Protein AF-0000000070843205 (afdb_homodimer)

Foldseek 3Di:
DPPLDFDEAEDEEQEDADPDAADEAAQELRADWACDDPLNPVAAQFQSAQPDGQPDPDRHNDPPPWDTWGAFGEYEYHYEAEAHHQYEYARETEAIAAEWHHFEYYHYHYNPPPPDPVRHDDYDDHYYARATYHYVRTHHGHYD/DPPLDFDEAEDEEQEDADPDAADEAAQELRADWACDDPLNPPAACFQSAQPDRQPDPDSHNDPPPWDTWGAFGEYEYHYEAEAHHQYEYARETEATAAEWHHFEYYHYHYNPPPPDPVRHDDYDDHYYARATYDYVRTHHGHYD

Organism: Reticulomyxa filosa (NCBI:txid46433)

Secondary structure (DSSP, 8-state):
-------EEEEEEEEEEE-STT-EEE-TT-SPBTT-STT--SSTT----SSS-----SS------S--PBPP-EEEEEEEEEEEE-SEEE-PPPP-SSBPPPP-EEEEEE---S--GGG-PPPB--EEE-PPPPSSBPPPP-B-/-------EEEEEEEEEEE-STT-EEE-TT-SPBTT-STT--SSTT----SSS----SSS------S--PBPP-EEEEEEEEEEEE-SEEE-PPPP-SSBPPPP-EEEEEE---S--GGG-PPPB--EEE-PPPPSSBPPPP-B-

Solvent-accessible surface area (backbone atoms only — not comparable to full-atom values): 13265 Å² total; per-residue (Å²): 126,77,78,76,70,59,19,37,37,40,39,40,23,45,41,42,37,31,67,16,61,78,28,33,46,38,24,48,46,24,23,40,40,65,62,42,51,95,34,28,33,84,52,42,54,32,21,27,8,59,52,40,77,29,83,57,79,77,66,62,19,51,83,62,90,62,82,76,16,20,8,10,9,36,38,39,39,39,30,40,57,34,40,38,30,49,16,38,41,36,14,24,17,23,61,29,74,57,43,4,7,5,3,11,37,42,47,79,43,74,49,63,54,88,51,49,86,85,61,63,60,76,70,38,71,60,48,70,47,29,44,31,6,55,34,76,40,48,14,8,39,26,40,114,126,77,78,77,72,58,18,36,38,40,38,39,24,45,38,40,38,31,67,15,62,77,28,34,45,38,26,48,44,24,23,39,40,63,53,42,49,96,33,27,35,83,50,39,46,34,22,25,8,59,53,37,78,29,84,58,79,76,65,62,13,50,82,61,90,61,81,77,16,21,8,10,8,36,38,38,39,40,29,41,59,34,41,38,30,49,17,36,41,35,16,23,16,22,62,29,74,57,41,3,6,4,3,10,37,43,46,79,44,74,50,61,52,90,51,50,87,87,62,62,61,76,71,37,73,58,48,70,46,28,44,30,6,55,33,77,41,47,14,8,38,27,41,116

Structure (mmCIF, N/CA/C/O backbone):
data_AF-0000000070843205-model_v1
#
loop_
_entity.id
_entity.type
_entity.pdbx_description
1 polymer 'Uncharacterized protein'
#
loop_
_atom_site.group_PDB
_atom_site.id
_atom_site.type_symbol
_atom_site.label_atom_id
_atom_site.label_alt_id
_atom_site.label_comp_id
_atom_site.label_asym_id
_atom_site.label_entity_id
_atom_site.label_seq_id
_atom_site.pdbx_PDB_ins_code
_atom_site.Cartn_x
_atom_site.Cartn_y
_atom_site.Cartn_z
_atom_site.occupancy
_atom_site.B_iso_or_equiv
_atom_site.auth_seq_id
_atom_site.auth_comp_id
_atom_site.auth_asym_id
_atom_site.auth_atom_id
_atom_site.pdbx_PDB_model_num
ATOM 1 N N . TYR A 1 1 ? -3.098 18.578 -22.656 1 24.28 1 TYR A N 1
ATOM 2 C CA . TYR A 1 1 ? -4.012 17.844 -21.781 1 24.28 1 TYR A CA 1
ATOM 3 C C . TYR A 1 1 ? -3.322 16.656 -21.141 1 24.28 1 TYR A C 1
ATOM 5 O O . TYR A 1 1 ? -2.838 15.758 -21.844 1 24.28 1 TYR A O 1
ATOM 13 N N . LYS A 1 2 ? -2.523 16.734 -20.266 1 31.75 2 LYS A N 1
ATOM 14 C CA . LYS A 1 2 ? -1.787 15.617 -19.688 1 31.75 2 LYS A CA 1
ATOM 15 C C . LYS A 1 2 ? -2.715 14.445 -19.391 1 31.75 2 LYS A C 1
ATOM 17 O O . LYS A 1 2 ? -3.789 14.617 -18.812 1 31.75 2 LYS A O 1
ATOM 22 N N . GLU A 1 3 ? -3.148 13.57 -20.219 1 37.28 3 GLU A N 1
ATOM 23 C CA . GLU A 1 3 ? -3.947 12.352 -20.062 1 37.28 3 GLU A CA 1
ATOM 24 C C . GLU A 1 3 ? -3.898 11.836 -18.641 1 37.28 3 GLU A C 1
ATOM 26 O O . GLU A 1 3 ? -2.834 11.453 -18.141 1 37.28 3 GLU A O 1
ATOM 31 N N . GLU A 1 4 ? -4.543 12.523 -17.672 1 48.09 4 GLU A N 1
ATOM 32 C CA . GLU A 1 4 ? -4.578 12.359 -16.219 1 48.09 4 GLU A CA 1
ATOM 33 C C . GLU A 1 4 ? -4.73 10.891 -15.836 1 48.09 4 GLU A C 1
ATOM 35 O O . GLU A 1 4 ? -5.723 10.25 -16.188 1 48.09 4 GLU A O 1
ATOM 40 N N . GLU A 1 5 ? -3.742 10.102 -15.883 1 61.94 5 GLU A N 1
ATOM 41 C CA . GLU A 1 5 ? -3.688 8.656 -15.727 1 61.94 5 GLU A CA 1
ATOM 42 C C . GLU A 1 5 ? -4.305 8.219 -14.398 1 61.94 5 GLU A C 1
ATOM 44 O O . GLU A 1 5 ? -4.059 8.836 -13.359 1 61.94 5 GLU A O 1
ATOM 49 N N . LEU A 1 6 ? -5.512 7.703 -14.453 1 74.62 6 LEU A N 1
ATOM 50 C CA . LEU A 1 6 ? -6.238 7.051 -13.367 1 74.62 6 LEU A CA 1
ATOM 51 C C . LEU A 1 6 ? -5.309 6.152 -12.555 1 74.62 6 LEU A C 1
ATOM 53 O O . LEU A 1 6 ? -4.582 5.332 -13.117 1 74.62 6 LEU A O 1
ATOM 57 N N . GLY A 1 7 ? -5.207 6.57 -11.289 1 82.75 7 GLY A N 1
ATOM 58 C CA . GLY A 1 7 ? -4.402 5.719 -10.43 1 82.75 7 GLY A CA 1
ATOM 59 C C . GLY A 1 7 ? -4.91 4.293 -10.359 1 82.75 7 GLY A C 1
ATOM 60 O O . GLY A 1 7 ? -6.078 4.055 -10.047 1 82.75 7 GLY A O 1
ATOM 61 N N . HIS A 1 8 ? -4.02 3.338 -10.805 1 89.19 8 HIS A N 1
ATOM 62 C CA . HIS A 1 8 ? -4.398 1.93 -10.852 1 89.19 8 HIS A CA 1
ATOM 63 C C . HIS A 1 8 ? -3.318 1.046 -10.242 1 89.19 8 HIS A C 1
ATOM 65 O O . HIS A 1 8 ? -2.166 1.075 -10.672 1 89.19 8 HIS A O 1
ATOM 71 N N . LEU A 1 9 ? -3.68 0.304 -9.172 1 92.62 9 LEU A N 1
ATOM 72 C CA . LEU A 1 9 ? -2.826 -0.702 -8.547 1 92.62 9 LEU A CA 1
ATOM 73 C C . LEU A 1 9 ? -3.385 -2.104 -8.773 1 92.62 9 LEU A C 1
ATOM 75 O O . LEU A 1 9 ? -4.516 -2.396 -8.375 1 92.62 9 LEU A O 1
ATOM 79 N N . LYS A 1 10 ? -2.613 -2.902 -9.438 1 93.19 10 LYS A N 1
ATOM 80 C CA . LYS A 1 10 ? -3.021 -4.285 -9.664 1 93.19 10 LYS A CA 1
ATOM 81 C C . LYS A 1 10 ? -2.043 -5.262 -9.008 1 93.19 10 LYS A C 1
ATOM 83 O O . LYS A 1 10 ? -0.832 -5.164 -9.219 1 93.19 10 LYS A O 1
ATOM 88 N N . ILE A 1 11 ? -2.602 -6.211 -8.219 1 93.38 11 ILE A N 1
ATOM 89 C CA . ILE A 1 11 ? -1.812 -7.25 -7.574 1 93.38 11 ILE A CA 1
ATOM 90 C C . ILE A 1 11 ? -2.404 -8.625 -7.891 1 93.38 11 ILE A C 1
ATOM 92 O O . ILE A 1 11 ? -3.584 -8.875 -7.629 1 93.38 11 ILE A O 1
ATOM 96 N N . LYS A 1 12 ? -1.798 -9.352 -8.539 1 92.38 12 LYS A N 1
ATOM 97 C CA . LYS A 1 12 ? -2.15 -10.758 -8.688 1 92.38 12 LYS A CA 1
ATOM 98 C C . LYS A 1 12 ? -1.187 -11.648 -7.91 1 92.38 12 LYS A C 1
ATOM 100 O O . LYS A 1 12 ? -0.005 -11.734 -8.25 1 92.38 12 LYS A O 1
ATOM 105 N N . THR A 1 13 ? -1.792 -12.438 -6.859 1 90.69 13 THR A N 1
ATOM 106 C CA . THR A 1 13 ? -0.876 -13.125 -5.957 1 90.69 13 THR A CA 1
ATOM 107 C C . THR A 1 13 ? -1.53 -14.375 -5.367 1 90.69 13 THR A C 1
ATOM 109 O O . THR A 1 13 ? -2.758 -14.484 -5.348 1 90.69 13 THR A O 1
ATOM 112 N N . SER A 1 14 ? -0.577 -15.258 -4.98 1 87.56 14 SER A N 1
ATOM 113 C CA . SER A 1 14 ? -1.081 -16.391 -4.219 1 87.56 14 SER A CA 1
ATOM 114 C C . SER A 1 14 ? -1.453 -15.992 -2.797 1 87.56 14 SER A C 1
ATOM 116 O O . SER A 1 14 ? -2.539 -16.312 -2.314 1 87.56 14 SER A O 1
ATOM 118 N N . HIS A 1 15 ? -0.482 -15.242 -2.127 1 90.38 15 HIS A N 1
ATOM 119 C CA . HIS A 1 15 ? -0.701 -14.805 -0.75 1 90.38 15 HIS A CA 1
ATOM 120 C C . HIS A 1 15 ? -0.527 -13.297 -0.611 1 90.38 15 HIS A C 1
ATOM 122 O O . HIS A 1 15 ? 0.428 -12.727 -1.141 1 90.38 15 HIS A O 1
ATOM 128 N N . LEU A 1 16 ? -1.482 -12.633 0.097 1 93.56 16 LEU A N 1
ATOM 129 C CA . LEU A 1 16 ? -1.384 -11.234 0.51 1 93.56 16 LEU A CA 1
ATOM 130 C C . LEU A 1 16 ? -1.608 -11.094 2.012 1 93.56 16 LEU A C 1
ATOM 132 O O . LEU A 1 16 ? -2.725 -11.297 2.498 1 93.56 16 LEU A O 1
ATOM 136 N N . TRP A 1 17 ? -0.458 -10.836 2.73 1 94.75 17 TRP A N 1
ATOM 137 C CA . TRP A 1 17 ? -0.522 -10.68 4.18 1 94.75 17 TRP A CA 1
ATOM 138 C C . TRP A 1 17 ? -0.17 -9.258 4.59 1 94.75 17 TRP A C 1
ATOM 140 O O . TRP A 1 17 ? 0.985 -8.836 4.477 1 94.75 17 TRP A O 1
ATOM 150 N N . ILE A 1 18 ? -1.125 -8.57 5.098 1 94.25 18 ILE A N 1
ATOM 151 C CA . ILE A 1 18 ? -0.934 -7.289 5.773 1 94.25 18 ILE A CA 1
ATOM 152 C C . ILE A 1 18 ? -1.054 -7.484 7.285 1 94.25 18 ILE A C 1
ATOM 154 O O . ILE A 1 18 ? -2.162 -7.535 7.824 1 94.25 18 ILE A O 1
ATOM 158 N N . LYS A 1 19 ? 0.011 -7.488 7.91 1 89.5 19 LYS A N 1
ATOM 159 C CA . LYS A 1 19 ? 0.031 -8.07 9.25 1 89.5 19 LYS A CA 1
ATOM 160 C C . LYS A 1 19 ? -0.144 -6.992 10.312 1 89.5 19 LYS A C 1
ATOM 162 O O . LYS A 1 19 ? -0.424 -7.297 11.477 1 89.5 19 LYS A O 1
ATOM 167 N N . HIS A 1 20 ? -0.018 -5.715 9.945 1 87.94 20 HIS A N 1
ATOM 168 C CA . HIS A 1 20 ? -0.112 -4.648 10.938 1 87.94 20 HIS A CA 1
ATOM 169 C C . HIS A 1 20 ? -1.248 -3.688 10.609 1 87.94 20 HIS A C 1
ATOM 171 O O . HIS A 1 20 ? -1.469 -3.355 9.445 1 87.94 20 HIS A O 1
ATOM 177 N N . SER A 1 21 ? -1.729 -3.057 11.664 1 88.12 21 SER A N 1
ATOM 178 C CA . SER A 1 21 ? -2.912 -2.215 11.508 1 88.12 21 SER A CA 1
ATOM 179 C C . SER A 1 21 ? -2.562 -0.888 10.844 1 88.12 21 SER A C 1
ATOM 181 O O . SER A 1 21 ? -3.432 -0.224 10.273 1 88.12 21 SER A O 1
ATOM 183 N N . SER A 1 22 ? -1.334 -0.462 10.891 1 86.44 22 SER A N 1
ATOM 184 C CA . SER A 1 22 ? -0.965 0.833 10.328 1 86.44 22 SER A CA 1
ATOM 185 C C . SER A 1 22 ? -0.437 0.688 8.906 1 86.44 22 SER A C 1
ATOM 187 O O . SER A 1 22 ? -0.187 1.686 8.227 1 86.44 22 SER A O 1
ATOM 189 N N . SER A 1 23 ? -0.126 -0.593 8.414 1 89.88 23 SER A N 1
ATOM 190 C CA . SER A 1 23 ? 0.246 -0.808 7.023 1 89.88 23 SER A CA 1
ATOM 191 C C . SER A 1 23 ? -0.93 -0.539 6.09 1 89.88 23 SER A C 1
ATOM 193 O O . SER A 1 23 ? -2.088 -0.726 6.473 1 89.88 23 SER A O 1
ATOM 195 N N . LYS A 1 24 ? -0.552 0.07 4.875 1 93.38 24 LYS A N 1
ATOM 196 C CA . LYS A 1 24 ? -1.687 0.402 4.016 1 93.38 24 LYS A CA 1
ATOM 197 C C . LYS A 1 24 ? -1.362 0.146 2.549 1 93.38 24 LYS A C 1
ATOM 199 O O . LYS A 1 24 ? -0.208 0.268 2.133 1 93.38 24 LYS A O 1
ATOM 204 N N . ILE A 1 25 ? -2.322 -0.314 1.812 1 95.44 25 ILE A N 1
ATOM 205 C CA . ILE A 1 25 ? -2.445 -0.177 0.365 1 95.44 25 ILE A CA 1
ATOM 206 C C . ILE A 1 25 ? -3.352 1.007 0.035 1 95.44 25 ILE A C 1
ATOM 208 O O . ILE A 1 25 ? -4.516 1.038 0.44 1 95.44 25 ILE A O 1
ATOM 212 N N . ASP A 1 26 ? -2.764 2.1 -0.605 1 94.81 26 ASP A N 1
ATOM 213 C CA . ASP A 1 26 ? -3.475 3.371 -0.716 1 94.81 26 ASP A CA 1
ATOM 214 C C . ASP A 1 26 ? -3.475 3.877 -2.156 1 94.81 26 ASP A C 1
ATOM 216 O O . ASP A 1 26 ? -2.418 4.184 -2.713 1 94.81 26 ASP A O 1
ATOM 220 N N . CYS A 1 27 ? -4.676 3.988 -2.799 1 93.19 27 CYS A N 1
ATOM 221 C CA . CYS A 1 27 ? -4.883 4.672 -4.07 1 93.19 27 CYS A CA 1
ATOM 222 C C . CYS A 1 27 ? -5.859 5.832 -3.912 1 93.19 27 CYS A C 1
ATOM 224 O O . CYS A 1 27 ? -6.609 6.148 -4.84 1 93.19 27 CYS A O 1
ATOM 226 N N . SER A 1 28 ? -5.949 6.488 -2.701 1 91.44 28 SER A N 1
ATOM 227 C CA . SER A 1 28 ? -6.859 7.609 -2.482 1 91.44 28 SER A CA 1
ATOM 228 C C . SER A 1 28 ? -6.469 8.812 -3.33 1 91.44 28 SER A C 1
ATOM 230 O O . SER A 1 28 ? -5.281 9.078 -3.525 1 91.44 28 SER A O 1
ATOM 232 N N . GLN A 1 29 ? -7.59 9.5 -3.859 1 86.62 29 GLN A N 1
ATOM 233 C CA . GLN A 1 29 ? -7.453 10.75 -4.594 1 86.62 29 GLN A CA 1
ATOM 234 C C . GLN A 1 29 ? -6.637 10.555 -5.867 1 86.62 29 GLN A C 1
ATOM 236 O O . GLN A 1 29 ? -5.883 11.445 -6.273 1 86.62 29 GLN A O 1
ATOM 241 N N . LEU A 1 30 ? -6.746 9.336 -6.441 1 83 30 LEU A N 1
ATOM 242 C CA . LEU A 1 30 ? -6.016 9.047 -7.668 1 83 30 LEU A CA 1
ATOM 243 C C . LEU A 1 30 ? -6.977 8.758 -8.82 1 83 30 LEU A C 1
ATOM 245 O O . LEU A 1 30 ? -6.594 8.125 -9.805 1 83 30 LEU A O 1
ATOM 249 N N . GLY A 1 31 ? -8.188 9.07 -8.453 1 80.19 31 GLY A N 1
ATOM 250 C CA . GLY A 1 31 ? -9.188 8.93 -9.5 1 80.19 31 GLY A CA 1
ATOM 251 C C . GLY A 1 31 ? -9.367 10.195 -10.32 1 80.19 31 GLY A C 1
ATOM 252 O O . GLY A 1 31 ? -8.438 11 -10.445 1 80.19 31 GLY A O 1
ATOM 253 N N . TYR A 1 32 ? -10.398 10.227 -11.039 1 71.56 32 TYR A N 1
ATOM 254 C CA . TYR A 1 32 ? -10.68 11.352 -11.922 1 71.56 32 TYR A CA 1
ATOM 255 C C . TYR A 1 32 ? -11.008 12.602 -11.117 1 71.56 32 TYR A C 1
ATOM 257 O O . TYR A 1 32 ? -11.633 12.523 -10.062 1 71.56 32 TYR A O 1
ATOM 265 N N . PRO A 1 33 ? -10.414 13.766 -11.656 1 59.53 33 PRO A N 1
ATOM 266 C CA . PRO A 1 33 ? -10.859 15.016 -11.039 1 59.53 33 PRO A CA 1
ATOM 267 C C . PRO A 1 33 ? -12.359 15.234 -11.164 1 59.53 33 PRO A C 1
ATOM 269 O O . PRO A 1 33 ? -13.023 14.555 -11.945 1 59.53 33 PRO A O 1
ATOM 272 N N . ALA A 1 34 ? -12.734 16.203 -10.375 1 55.75 34 ALA A N 1
ATOM 273 C CA . ALA A 1 34 ? -14.133 16.625 -10.438 1 55.75 34 ALA A CA 1
ATOM 274 C C . ALA A 1 34 ? -14.578 16.828 -11.883 1 55.75 34 ALA A C 1
ATOM 276 O O . ALA A 1 34 ? -13.828 17.359 -12.703 1 55.75 34 ALA A O 1
ATOM 277 N N . ASN A 1 35 ? -15.711 16.281 -12.18 1 49.72 35 ASN A N 1
ATOM 278 C CA . ASN A 1 35 ? -16.422 16.422 -13.445 1 49.72 35 ASN A CA 1
ATOM 279 C C . ASN A 1 35 ? -15.789 15.562 -14.539 1 49.72 35 ASN A C 1
ATOM 281 O O . ASN A 1 35 ? -16.016 15.805 -15.727 1 49.72 35 ASN A O 1
ATOM 285 N N . ARG A 1 36 ? -14.672 14.828 -14.117 1 48.91 36 ARG A N 1
ATOM 286 C CA . ARG A 1 36 ? -14.07 13.914 -15.086 1 48.91 36 ARG A CA 1
ATOM 287 C C . ARG A 1 36 ? -14.062 12.484 -14.555 1 48.91 36 ARG A C 1
ATOM 289 O O . ARG A 1 36 ? -14.219 12.266 -13.352 1 48.91 36 ARG A O 1
ATOM 296 N N . GLY A 1 37 ? -14.328 11.367 -15.367 1 42.78 37 GLY A N 1
ATOM 297 C CA . GLY A 1 37 ? -14.422 9.953 -15.055 1 42.78 37 GLY A CA 1
ATOM 298 C C . GLY A 1 37 ? -15.758 9.344 -15.453 1 42.78 37 GLY A C 1
ATOM 299 O O . GLY A 1 37 ? -16.688 10.055 -15.836 1 42.78 37 GLY A O 1
ATOM 300 N N . PRO A 1 38 ? -15.648 8.023 -15.516 1 37.78 38 PRO A N 1
ATOM 301 C CA . PRO A 1 38 ? -16.875 7.445 -16.062 1 37.78 38 PRO A CA 1
ATOM 302 C C . PRO A 1 38 ? -18.141 7.949 -15.352 1 37.78 38 PRO A C 1
ATOM 304 O O . PRO A 1 38 ? -19.25 7.824 -15.891 1 37.78 38 PRO A O 1
ATOM 307 N N . GLY A 1 39 ? -17.844 8.148 -14.125 1 35 39 GLY A N 1
ATOM 308 C CA . GLY A 1 39 ? -19.031 8.672 -13.469 1 35 39 GLY A CA 1
ATOM 309 C C . GLY A 1 39 ? -19.203 10.172 -13.648 1 35 39 GLY A C 1
ATOM 310 O O . GLY A 1 39 ? -19.844 10.836 -12.828 1 35 39 GLY A O 1
ATOM 311 N N . LYS A 1 40 ? -18.359 10.562 -14.578 1 36.22 40 LYS A N 1
ATOM 312 C CA . LYS A 1 40 ? -18.531 12 -14.766 1 36.22 40 LYS A CA 1
ATOM 313 C C . LYS A 1 40 ? -20 12.344 -14.984 1 36.22 40 LYS A C 1
ATOM 315 O O . LYS A 1 40 ? -20.656 11.781 -15.867 1 36.22 40 LYS A O 1
ATOM 320 N N . GLY A 1 41 ? -20.469 12.797 -13.828 1 31.09 41 GLY A N 1
ATOM 321 C CA . GLY A 1 41 ? -21.766 13.375 -14.141 1 31.09 41 GLY A CA 1
ATOM 322 C C . GLY A 1 41 ? -21.719 14.375 -15.281 1 31.09 41 GLY A C 1
ATOM 323 O O . GLY A 1 41 ? -20.672 14.984 -15.539 1 31.09 41 GLY A O 1
ATOM 324 N N . ASN A 1 42 ? -22.156 14.031 -16.406 1 30.73 42 ASN A N 1
ATOM 325 C CA . ASN A 1 42 ? -22.375 15.125 -17.359 1 30.73 42 ASN A CA 1
ATOM 326 C C . ASN A 1 42 ? -22.469 16.469 -16.641 1 30.73 42 ASN A C 1
ATOM 328 O O . ASN A 1 42 ? -21.891 17.453 -17.109 1 30.73 42 ASN A O 1
ATOM 332 N N . TRP A 1 43 ? -23.516 16.875 -16.062 1 28.73 43 TRP A N 1
ATOM 333 C CA . TRP A 1 43 ? -23.812 18.219 -15.57 1 28.73 43 TRP A CA 1
ATOM 334 C C . TRP A 1 43 ? -22.938 18.562 -14.367 1 28.73 43 TRP A C 1
ATOM 336 O O . TRP A 1 43 ? -22.438 17.672 -13.672 1 28.73 43 TRP A O 1
ATOM 346 N N . SER A 1 44 ? -22.641 19.844 -13.898 1 31.23 44 SER A N 1
ATOM 347 C CA . SER A 1 44 ? -21.719 20.578 -13.023 1 31.23 44 SER A CA 1
ATOM 348 C C . SER A 1 44 ? -21.438 19.797 -11.75 1 31.23 44 SER A C 1
ATOM 350 O O . SER A 1 44 ? -20.297 19.766 -11.281 1 31.23 44 SER A O 1
ATOM 352 N N . GLY A 1 45 ? -22.266 19.891 -10.695 1 28.98 45 GLY A N 1
ATOM 353 C CA . GLY A 1 45 ? -22.141 19.719 -9.258 1 28.98 45 GLY A CA 1
ATOM 354 C C . GLY A 1 45 ? -21.875 18.281 -8.844 1 28.98 45 GLY A C 1
ATOM 355 O O . GLY A 1 45 ? -21.859 17.969 -7.652 1 28.98 45 GLY A O 1
ATOM 356 N N . ILE A 1 46 ? -22.391 17.391 -9.602 1 30.92 46 ILE A N 1
ATOM 357 C CA . ILE A 1 46 ? -22.641 16.109 -8.969 1 30.92 46 ILE A CA 1
ATOM 358 C C . ILE A 1 46 ? -21.328 15.344 -8.805 1 30.92 46 ILE A C 1
ATOM 360 O O . ILE A 1 46 ? -20.562 15.211 -9.758 1 30.92 46 ILE A O 1
ATOM 364 N N . GLY A 1 47 ? -20.859 15.555 -7.633 1 29.3 47 GLY A N 1
ATOM 365 C CA . GLY A 1 47 ? -19.734 14.734 -7.211 1 29.3 47 GLY A CA 1
ATOM 366 C C . GLY A 1 47 ? -19.781 13.328 -7.781 1 29.3 47 GLY A C 1
ATOM 367 O O . GLY A 1 47 ? -20.797 12.641 -7.68 1 29.3 47 GLY A O 1
ATOM 368 N N . SER A 1 48 ? -19.359 13.203 -9.023 1 31.41 48 SER A N 1
ATOM 369 C CA . SER A 1 48 ? -19.281 11.953 -9.773 1 31.41 48 SER A CA 1
ATOM 370 C C . SER A 1 48 ? -18.844 10.797 -8.883 1 31.41 48 SER A C 1
ATOM 372 O O . SER A 1 48 ? -17.766 10.828 -8.297 1 31.41 48 SER A O 1
ATOM 374 N N . GLY A 1 49 ? -19.859 10.359 -8.062 1 29.88 49 GLY A N 1
ATOM 375 C CA . GLY A 1 49 ? -19.625 9.117 -7.355 1 29.88 49 GLY A CA 1
ATOM 376 C C . GLY A 1 49 ? -19.156 7.992 -8.258 1 29.88 49 GLY A C 1
ATOM 377 O O . GLY A 1 49 ? -19.641 7.84 -9.375 1 29.88 49 GLY A O 1
ATOM 378 N N . TYR A 1 50 ? -18.016 7.648 -8.383 1 34.31 50 TYR A N 1
ATOM 379 C CA . TYR A 1 50 ? -17.938 6.352 -9.039 1 34.31 50 TYR A CA 1
ATOM 380 C C . TYR A 1 50 ? -19.172 5.516 -8.758 1 34.31 50 TYR A C 1
ATOM 382 O O . TYR A 1 50 ? -19.812 5 -9.688 1 34.31 50 TYR A O 1
ATOM 390 N N . GLY A 1 51 ? -19.484 4.953 -7.539 1 29.44 51 GLY A N 1
ATOM 391 C CA . GLY A 1 51 ? -20.656 4.125 -7.336 1 29.44 51 GLY A CA 1
ATOM 392 C C . GLY A 1 51 ? -21.953 4.914 -7.348 1 29.44 51 GLY A C 1
ATOM 393 O O . GLY A 1 51 ? -22.953 4.473 -7.918 1 29.44 51 GLY A O 1
ATOM 394 N N . THR A 1 52 ? -22.438 5.52 -6.312 1 28.08 52 THR A N 1
ATOM 395 C CA . THR A 1 52 ? -23.781 6.098 -6.195 1 28.08 52 THR A CA 1
ATOM 396 C C . THR A 1 52 ? -23.766 7.574 -6.574 1 28.08 52 THR A C 1
ATOM 398 O O . THR A 1 52 ? -22.719 8.227 -6.512 1 28.08 52 THR A O 1
ATOM 401 N N . LYS A 1 53 ? -24.703 7.824 -7.508 1 30.2 53 LYS A N 1
ATOM 402 C CA . LYS A 1 53 ? -25.109 9.203 -7.777 1 30.2 53 LYS A CA 1
ATOM 403 C C . LYS A 1 53 ? -25.234 10 -6.484 1 30.2 53 LYS A C 1
ATOM 405 O O . LYS A 1 53 ? -25.922 9.578 -5.551 1 30.2 53 LYS A O 1
ATOM 410 N N . GLY A 1 54 ? -24.125 10.688 -6.156 1 28.88 54 GLY A N 1
ATOM 411 C CA . GLY A 1 54 ? -24.453 11.578 -5.055 1 28.88 54 GLY A CA 1
ATOM 412 C C . GLY A 1 54 ? -25.703 12.398 -5.297 1 28.88 54 GLY A C 1
ATOM 413 O O . GLY A 1 54 ? -26.109 12.602 -6.445 1 28.88 54 GLY A O 1
ATOM 414 N N . GLU A 1 55 ? -26.594 12.461 -4.398 1 28.61 55 GLU A N 1
ATOM 415 C CA . GLU A 1 55 ? -27.875 13.148 -4.391 1 28.61 55 GLU A CA 1
ATOM 416 C C . GLU A 1 55 ? -27.719 14.625 -4.723 1 28.61 55 GLU A C 1
ATOM 418 O O . GLU A 1 55 ? -27.688 15.469 -3.826 1 28.61 55 GLU A O 1
ATOM 423 N N . GLY A 1 56 ? -26.75 15.156 -5.484 1 29.38 56 GLY A N 1
ATOM 424 C CA . GLY A 1 56 ? -26.969 16.594 -5.492 1 29.38 56 GLY A CA 1
ATOM 425 C C . GLY A 1 56 ? -28.188 17.016 -6.293 1 29.38 56 GLY A C 1
ATOM 426 O O . GLY A 1 56 ? -28.672 16.25 -7.133 1 29.38 56 GLY A O 1
ATOM 427 N N . ASN A 1 57 ? -29.031 18.156 -5.812 1 26.8 57 ASN A N 1
ATOM 428 C CA . ASN A 1 57 ? -30.125 18.828 -6.488 1 26.8 57 ASN A CA 1
ATOM 429 C C . ASN A 1 57 ? -29.812 19.078 -7.965 1 26.8 57 ASN A C 1
ATOM 431 O O . ASN A 1 57 ? -28.719 18.75 -8.43 1 26.8 57 ASN A O 1
ATOM 435 N N . ASP A 1 58 ? -30.297 20.422 -8.477 1 25.8 58 ASP A N 1
ATOM 436 C CA . ASP A 1 58 ? -30.359 20.984 -9.82 1 25.8 58 ASP A CA 1
ATOM 437 C C . ASP A 1 58 ? -29 20.859 -10.523 1 25.8 58 ASP A C 1
ATOM 439 O O . ASP A 1 58 ? -27.969 20.766 -9.875 1 25.8 58 ASP A O 1
ATOM 443 N N . GLY A 1 59 ? -28.969 20.547 -11.805 1 28.56 59 GLY A N 1
ATOM 444 C CA . GLY A 1 59 ? -27.969 20.156 -12.781 1 28.56 59 GLY A CA 1
ATOM 445 C C . GLY A 1 59 ? -26.734 21.031 -12.734 1 28.56 59 GLY A C 1
ATOM 446 O O . GLY A 1 59 ? -25.938 21.047 -13.68 1 28.56 59 GLY A O 1
ATOM 447 N N . LYS A 1 60 ? -26.938 22.266 -12.219 1 26.38 60 LYS A N 1
ATOM 448 C CA . LYS A 1 60 ? -25.906 23.266 -12.406 1 26.38 60 LYS A CA 1
ATOM 449 C C . LYS A 1 60 ? -24.562 22.781 -11.852 1 26.38 60 LYS A C 1
ATOM 451 O O . LYS A 1 60 ? -24.453 22.5 -10.656 1 26.38 60 LYS A O 1
ATOM 456 N N . SER A 1 61 ? -23.969 21.953 -12.688 1 29.95 61 SER A N 1
ATOM 457 C CA . SER A 1 61 ? -22.578 21.641 -12.367 1 29.95 61 SER A CA 1
ATOM 458 C C . SER A 1 61 ? -21.781 22.906 -12.07 1 29.95 61 SER A C 1
ATOM 460 O O . SER A 1 61 ? -21.672 23.797 -12.922 1 29.95 61 SER A O 1
ATOM 462 N N . GLY A 1 62 ? -22.109 23.641 -11.047 1 26.73 62 GLY A N 1
ATOM 463 C CA . GLY A 1 62 ? -21.438 24.891 -10.789 1 26.73 62 GLY A CA 1
ATOM 464 C C . GLY A 1 62 ? -19.969 24.875 -11.172 1 26.73 62 GLY A C 1
ATOM 465 O O . GLY A 1 62 ? -19.312 23.812 -11.117 1 26.73 62 GLY A O 1
ATOM 466 N N . GLU A 1 63 ? -19.578 25.578 -12.359 1 29.41 63 GLU A N 1
ATOM 467 C CA . GLU A 1 63 ? -18.219 26.078 -12.523 1 29.41 63 GLU A CA 1
ATOM 468 C C . GLU A 1 63 ? -17.516 26.188 -11.172 1 29.41 63 GLU A C 1
ATOM 470 O O . GLU A 1 63 ? -17.922 26.984 -10.32 1 29.41 63 GLU A O 1
ATOM 475 N N . MET A 1 64 ? -17.438 25 -10.492 1 33.28 64 MET A N 1
ATOM 476 C CA . MET A 1 64 ? -16.906 25.125 -9.141 1 33.28 64 MET A CA 1
ATOM 477 C C . MET A 1 64 ? -15.633 25.953 -9.133 1 33.28 64 MET A C 1
ATOM 479 O O . MET A 1 64 ? -14.664 25.609 -9.805 1 33.28 64 MET A O 1
ATOM 483 N N . TYR A 1 65 ? -15.664 27.078 -9.07 1 34.62 65 TYR A N 1
ATOM 484 C CA . TYR A 1 65 ? -14.57 28.016 -8.852 1 34.62 65 TYR A CA 1
ATOM 485 C C . TYR A 1 65 ? -13.492 27.391 -7.973 1 34.62 65 TYR A C 1
ATOM 487 O O . TYR A 1 65 ? -12.523 28.062 -7.602 1 34.62 65 TYR A O 1
ATOM 495 N N . GLY A 1 66 ? -13.703 26.062 -7.242 1 39.5 66 GLY A N 1
ATOM 496 C CA . GLY A 1 66 ? -12.781 25.625 -6.207 1 39.5 66 GLY A CA 1
ATOM 497 C C . GLY A 1 66 ? -11.812 24.562 -6.691 1 39.5 66 GLY A C 1
ATOM 498 O O . GLY A 1 66 ? -11.945 24.062 -7.812 1 39.5 66 GLY A O 1
ATOM 499 N N . GLU A 1 67 ? -10.602 24.234 -5.906 1 50.06 67 GLU A N 1
ATOM 500 C CA . GLU A 1 67 ? -9.516 23.266 -6.105 1 50.06 67 GLU A CA 1
ATOM 501 C C . GLU A 1 67 ? -10.062 21.891 -6.484 1 50.06 67 GLU A C 1
ATOM 503 O O . GLU A 1 67 ? -11.078 21.453 -5.938 1 50.06 67 GLU A O 1
ATOM 508 N N . GLU A 1 68 ? -9.844 21.406 -7.738 1 58.81 68 GLU A N 1
ATOM 509 C CA . GLU A 1 68 ? -10.211 20.109 -8.297 1 58.81 68 GLU A CA 1
ATOM 510 C C . GLU A 1 68 ? -9.938 18.984 -7.297 1 58.81 68 GLU A C 1
ATOM 512 O O . GLU A 1 68 ? -8.82 18.844 -6.801 1 58.81 68 GLU A O 1
ATOM 517 N N . THR A 1 69 ? -11.141 18.547 -6.578 1 73.62 69 THR A N 1
ATOM 518 C CA . THR A 1 69 ? -11.023 17.406 -5.688 1 73.62 69 THR A CA 1
ATOM 519 C C . THR A 1 69 ? -11 16.094 -6.484 1 73.62 69 THR A C 1
ATOM 521 O O . THR A 1 69 ? -11.82 15.898 -7.383 1 73.62 69 THR A O 1
ATOM 524 N N . PHE A 1 70 ? -10.055 15.227 -6.289 1 80.75 70 PHE A N 1
ATOM 525 C CA . PHE A 1 70 ? -9.867 13.984 -7.039 1 80.75 70 PHE A CA 1
ATOM 526 C C . PHE A 1 70 ? -10.602 12.836 -6.359 1 80.75 70 PHE A C 1
ATOM 528 O O . PHE A 1 70 ? -10.672 12.773 -5.133 1 80.75 70 PHE A O 1
ATOM 535 N N . GLY A 1 71 ? -11.242 11.953 -7.258 1 82.88 71 GLY A N 1
ATOM 536 C CA . GLY A 1 71 ? -11.828 10.727 -6.754 1 82.88 71 GLY A CA 1
ATOM 537 C C . GLY A 1 71 ? -10.797 9.68 -6.395 1 82.88 71 GLY A C 1
ATOM 538 O O . GLY A 1 71 ? -9.609 9.852 -6.66 1 82.88 71 GLY A O 1
ATOM 539 N N . GLY A 1 72 ? -11.25 8.641 -5.695 1 86.88 72 GLY A N 1
ATOM 540 C CA . GLY A 1 72 ? -10.375 7.508 -5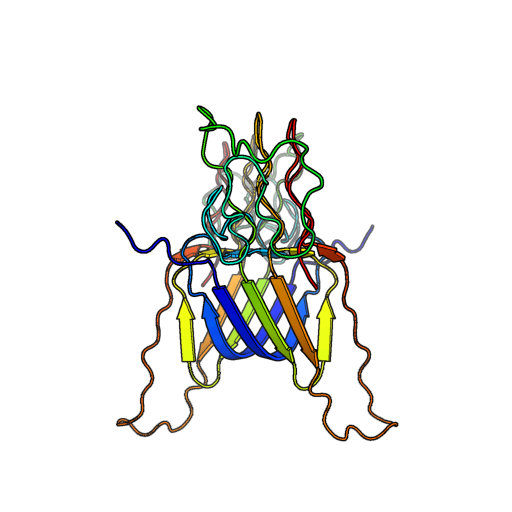.465 1 86.88 72 GLY A CA 1
ATOM 541 C C . GLY A 1 72 ? -10 6.773 -6.738 1 86.88 72 GLY A C 1
ATOM 542 O O . GLY A 1 72 ? -10.758 6.781 -7.711 1 86.88 72 GLY A O 1
ATOM 543 N N . GLY A 1 73 ? -8.789 6.141 -6.734 1 89.56 73 GLY A N 1
ATOM 544 C CA . GLY A 1 73 ? -8.344 5.336 -7.859 1 89.56 73 GLY A CA 1
ATOM 545 C C . GLY A 1 73 ? -8.875 3.914 -7.824 1 89.56 73 GLY A C 1
ATOM 546 O O . GLY A 1 73 ? -9.938 3.658 -7.258 1 89.56 73 GLY A O 1
ATOM 547 N N . ILE A 1 74 ? -8.164 3 -8.578 1 90.81 74 ILE A N 1
ATOM 548 C CA . ILE A 1 74 ? -8.609 1.62 -8.719 1 90.81 74 ILE A CA 1
ATOM 549 C C . ILE A 1 74 ? -7.609 0.68 -8.055 1 90.81 74 ILE A C 1
ATOM 551 O O . ILE A 1 74 ? -6.398 0.823 -8.242 1 90.81 74 ILE A O 1
ATOM 555 N N . ILE A 1 75 ? -8.086 -0.193 -7.207 1 94.12 75 ILE A N 1
ATOM 556 C CA . ILE A 1 75 ? -7.297 -1.285 -6.648 1 94.12 75 ILE A CA 1
ATOM 557 C C . ILE A 1 75 ? -7.883 -2.623 -7.09 1 94.12 75 ILE A C 1
ATOM 559 O O . ILE A 1 75 ? -9.078 -2.879 -6.902 1 94.12 75 ILE A O 1
ATOM 563 N N . GLU A 1 76 ? -7.094 -3.371 -7.777 1 95.25 76 GLU A N 1
ATOM 564 C CA . GLU A 1 76 ? -7.477 -4.723 -8.164 1 95.25 76 GLU A CA 1
ATOM 565 C C . GLU A 1 76 ? -6.582 -5.766 -7.5 1 95.25 76 GLU A C 1
ATOM 567 O O . GLU A 1 76 ? -5.387 -5.848 -7.797 1 95.25 76 GLU A O 1
ATOM 572 N N . LEU A 1 77 ? -7.234 -6.605 -6.656 1 94.94 77 LEU A N 1
ATOM 573 C CA . LEU A 1 77 ? -6.523 -7.688 -5.98 1 94.94 77 LEU A CA 1
ATOM 574 C C . LEU A 1 77 ? -7.055 -9.047 -6.426 1 94.94 77 LEU A C 1
ATOM 576 O O . LEU A 1 77 ? -8.234 -9.352 -6.234 1 94.94 77 LEU A O 1
ATOM 580 N N . ILE A 1 78 ? -6.277 -9.758 -7.062 1 93.56 78 ILE A N 1
ATOM 581 C CA . ILE A 1 78 ? -6.59 -11.141 -7.422 1 93.56 78 ILE A CA 1
ATOM 582 C C . ILE A 1 78 ? -5.773 -12.094 -6.555 1 93.56 78 ILE A C 1
ATOM 584 O O . ILE A 1 78 ? -4.562 -12.234 -6.746 1 93.56 78 ILE A O 1
ATOM 588 N N . ILE A 1 79 ? -6.461 -12.812 -5.625 1 91 79 ILE A N 1
ATOM 589 C CA . ILE A 1 79 ? -5.793 -13.641 -4.629 1 91 79 ILE A CA 1
ATOM 590 C C . ILE A 1 79 ? -6.137 -15.109 -4.863 1 91 79 ILE A C 1
ATOM 592 O O . ILE A 1 79 ? -7.312 -15.484 -4.883 1 91 79 ILE A O 1
ATOM 596 N N . GLU A 1 80 ? -5.129 -15.867 -4.957 1 88.56 80 GLU A N 1
ATOM 597 C CA . GLU A 1 80 ? -5.336 -17.266 -5.301 1 88.56 80 GLU A CA 1
ATOM 598 C C . GLU A 1 80 ? -5.535 -18.125 -4.051 1 88.56 80 GLU A C 1
ATOM 600 O O . GLU A 1 80 ? -6.27 -19.109 -4.074 1 88.56 80 GLU A O 1
ATOM 605 N N . GLN A 1 81 ? -4.836 -17.797 -2.902 1 87.62 81 GLN A N 1
ATOM 606 C CA . GLN A 1 81 ? -4.863 -18.719 -1.762 1 87.62 81 GLN A CA 1
ATOM 607 C C . GLN A 1 81 ? -5.375 -18.016 -0.509 1 87.62 81 GLN A C 1
ATOM 609 O O . GLN A 1 81 ? -6.363 -18.438 0.09 1 87.62 81 GLN A O 1
ATOM 614 N N . GLN A 1 82 ? -4.695 -16.969 -0.122 1 90.75 82 GLN A N 1
ATOM 615 C CA . GLN A 1 82 ? -5.082 -16.438 1.179 1 90.75 82 GLN A CA 1
ATOM 616 C C . GLN A 1 82 ? -4.906 -14.922 1.223 1 90.75 82 GLN A C 1
ATOM 618 O O . GLN A 1 82 ? -3.893 -14.398 0.757 1 90.75 82 GLN A 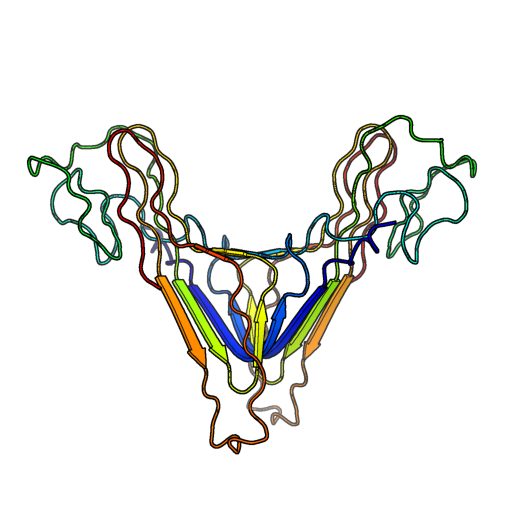O 1
ATOM 623 N N . LEU A 1 83 ? -5.891 -14.273 1.783 1 93.38 83 LEU A N 1
ATOM 624 C CA . LEU A 1 83 ? -5.828 -12.867 2.17 1 93.38 83 LEU A CA 1
ATOM 625 C C . LEU A 1 83 ? -5.883 -12.719 3.686 1 93.38 83 LEU A C 1
ATOM 627 O O . LEU A 1 83 ? -6.812 -13.211 4.332 1 93.38 83 LEU A O 1
ATOM 631 N N . ILE A 1 84 ? -4.844 -12.195 4.309 1 94.62 84 ILE A N 1
ATOM 632 C CA . ILE A 1 84 ? -4.852 -11.727 5.691 1 94.62 84 ILE A CA 1
ATOM 633 C C . ILE A 1 84 ? -4.578 -10.227 5.734 1 94.62 84 ILE A C 1
ATOM 635 O O . ILE A 1 84 ? -3.453 -9.789 5.492 1 94.62 84 ILE A O 1
ATOM 639 N N . ASN A 1 85 ? -5.633 -9.445 6.074 1 95.5 85 ASN A N 1
ATOM 640 C CA . ASN A 1 85 ? -5.512 -7.992 6.16 1 95.5 85 ASN A CA 1
ATOM 641 C C . ASN A 1 85 ? -5.867 -7.484 7.555 1 95.5 85 ASN A C 1
ATOM 643 O O . ASN A 1 85 ? -7.035 -7.496 7.945 1 95.5 85 ASN A O 1
ATOM 647 N N . HIS A 1 86 ? -4.863 -7.008 8.266 1 93.44 86 HIS A N 1
ATOM 648 C CA . HIS A 1 86 ? -5.105 -6.383 9.562 1 93.44 86 HIS A CA 1
ATOM 649 C C . HIS A 1 86 ? -4.988 -4.863 9.469 1 93.44 86 HIS A C 1
ATOM 651 O O . HIS A 1 86 ? -5.203 -4.16 10.461 1 93.44 86 HIS A O 1
ATOM 657 N N . GLY A 1 87 ? -4.578 -4.391 8.297 1 94 87 GLY A N 1
ATOM 658 C CA . GLY A 1 87 ? -4.395 -2.963 8.102 1 94 87 GLY A CA 1
ATOM 659 C C . GLY A 1 87 ? -5.52 -2.318 7.312 1 94 87 GLY A C 1
ATOM 660 O O . GLY A 1 87 ? -6.695 -2.559 7.594 1 94 87 GLY A O 1
ATOM 661 N N . LEU A 1 88 ? -4.988 -1.365 6.395 1 94.69 88 LEU A N 1
ATOM 662 C CA . LEU A 1 88 ? -5.973 -0.571 5.672 1 94.69 88 LEU A CA 1
ATOM 663 C C . LEU A 1 88 ? -5.777 -0.701 4.164 1 94.69 88 LEU A C 1
ATOM 665 O O . LEU A 1 88 ? -4.645 -0.657 3.676 1 94.69 88 LEU A O 1
ATOM 669 N N . ILE A 1 89 ? -6.781 -1.043 3.41 1 96.81 89 ILE A N 1
ATOM 670 C CA . ILE A 1 89 ? -6.859 -0.929 1.958 1 96.81 89 ILE A CA 1
ATOM 671 C C . ILE A 1 89 ? -7.863 0.158 1.58 1 96.81 89 ILE A C 1
ATOM 673 O O . ILE A 1 89 ? -9.047 0.065 1.918 1 96.81 89 ILE A O 1
ATOM 677 N N . GLN A 1 90 ? -7.355 1.31 0.92 1 96.81 90 GLN A N 1
ATOM 678 C CA . GLN A 1 90 ? -8.281 2.426 0.761 1 96.81 90 GLN A CA 1
ATOM 679 C C . GLN A 1 90 ? -8.141 3.064 -0.618 1 96.81 90 GLN A C 1
ATOM 681 O O . GLN A 1 90 ? -7.043 3.125 -1.17 1 96.81 90 GLN A O 1
ATOM 686 N N . SER A 1 91 ? -9.219 3.42 -1.179 1 93.38 91 SER A N 1
ATOM 687 C CA . SER A 1 91 ? -9.375 4.223 -2.387 1 93.38 91 SER A CA 1
ATOM 688 C C . SER A 1 91 ? -10.414 5.32 -2.189 1 93.38 91 SER A C 1
ATOM 690 O O . SER A 1 91 ? -11.43 5.355 -2.895 1 93.38 91 SER A O 1
ATOM 692 N N . ASN A 1 92 ? -10.172 6.289 -1.283 1 92.56 92 ASN A N 1
ATOM 693 C CA . ASN A 1 92 ? -11.133 7.316 -0.897 1 92.56 92 ASN A CA 1
ATOM 694 C C . ASN A 1 92 ? -11.031 8.539 -1.803 1 92.56 92 ASN A C 1
ATOM 696 O O . ASN A 1 92 ? -10 8.773 -2.428 1 92.56 92 ASN A O 1
ATOM 700 N N . GLY A 1 93 ? -12.203 9.234 -1.836 1 86.31 93 GLY A N 1
ATOM 701 C CA . GLY A 1 93 ? -12.18 10.531 -2.494 1 86.31 93 GLY A CA 1
ATOM 702 C C . GLY A 1 93 ? -11.562 11.625 -1.639 1 86.31 93 GLY A C 1
ATOM 703 O O . GLY A 1 93 ? -11.562 11.531 -0.41 1 86.31 93 GLY A O 1
ATOM 704 N N . GLY A 1 94 ? -11.203 12.703 -2.346 1 85.75 94 GLY A N 1
ATOM 705 C CA . GLY A 1 94 ? -10.625 13.836 -1.649 1 85.75 94 GLY A CA 1
ATOM 706 C C . GLY A 1 94 ? -11.664 14.758 -1.037 1 85.75 94 GLY A C 1
ATOM 707 O O . GLY A 1 94 ? -12.766 14.891 -1.563 1 85.75 94 GLY A O 1
ATOM 708 N N . ASN A 1 95 ? -11.234 15.328 0.099 1 84.31 95 ASN A N 1
ATOM 709 C CA . ASN A 1 95 ? -12.07 16.375 0.67 1 84.31 95 ASN A CA 1
ATOM 710 C C . ASN A 1 95 ? -11.977 17.672 -0.137 1 84.31 95 ASN A C 1
ATOM 712 O O . ASN A 1 95 ? -10.953 17.938 -0.765 1 84.31 95 ASN A O 1
ATOM 716 N N . GLY A 1 96 ? -13.117 18.438 -0.191 1 78.56 96 GLY A N 1
ATOM 717 C CA . GLY A 1 96 ? -13.125 19.703 -0.882 1 78.56 96 GLY A CA 1
ATOM 718 C C . GLY A 1 96 ? -13.961 20.766 -0.177 1 78.56 96 GLY A C 1
ATOM 719 O O . GLY A 1 96 ? -14.484 20.516 0.912 1 78.56 96 GLY A O 1
ATOM 720 N N . TYR A 1 97 ? -13.883 21.984 -0.808 1 78.38 97 TYR A N 1
ATOM 721 C CA . TYR A 1 97 ? -14.703 23.047 -0.239 1 78.38 97 TYR A CA 1
ATOM 722 C C . TYR A 1 97 ? -16.156 22.906 -0.666 1 78.38 97 TYR A C 1
ATOM 724 O O . TYR A 1 97 ? -17.047 22.75 0.175 1 78.38 97 TYR A O 1
ATOM 732 N N . ASP A 1 98 ? -16.469 22.859 -1.872 1 72.19 98 ASP A N 1
ATOM 733 C CA . ASP A 1 98 ? -17.828 22.781 -2.398 1 72.19 98 ASP A CA 1
ATOM 734 C C . ASP A 1 98 ? -18.219 21.344 -2.721 1 72.19 98 ASP A C 1
ATOM 736 O O . ASP A 1 98 ? -19.266 20.875 -2.271 1 72.19 98 ASP A O 1
ATOM 740 N N . GLY A 1 99 ? -17.297 20.609 -3.549 1 72.19 99 GLY A N 1
ATOM 741 C CA . GLY A 1 99 ? -17.547 19.234 -3.941 1 72.19 99 GLY A CA 1
ATOM 742 C C . GLY A 1 99 ? -16.469 18.281 -3.473 1 72.19 99 GLY A C 1
ATOM 743 O O . GLY A 1 99 ? -15.273 18.516 -3.689 1 72.19 99 GLY A O 1
ATOM 744 N N . GLY A 1 100 ? -16.875 17.172 -2.74 1 75.62 100 GLY A N 1
ATOM 745 C CA . GLY A 1 100 ? -15.961 16.094 -2.428 1 75.62 100 GLY A CA 1
ATOM 746 C C . GLY A 1 100 ? -15.758 15.133 -3.586 1 75.62 100 GLY A C 1
ATOM 747 O O . GLY A 1 100 ? -16.672 14.906 -4.379 1 75.62 100 GLY A O 1
ATOM 748 N N . GLY A 1 101 ? -14.531 14.586 -3.711 1 79.5 101 GLY A N 1
ATOM 749 C CA . GLY A 1 101 ? -14.289 13.539 -4.699 1 79.5 101 GLY A CA 1
ATOM 750 C C . GLY A 1 101 ? -15.016 12.25 -4.395 1 79.5 101 GLY A C 1
ATOM 751 O O . GLY A 1 101 ? -15.211 11.898 -3.229 1 79.5 101 GLY A O 1
ATOM 752 N N . SER A 1 102 ? -15.438 11.508 -5.414 1 80.31 102 SER A N 1
ATOM 753 C CA . SER A 1 102 ? -16.078 10.219 -5.211 1 80.31 102 SER A CA 1
ATOM 754 C C . SER A 1 102 ? -15.078 9.164 -4.77 1 80.31 102 SER A C 1
ATOM 756 O O . SER A 1 102 ? -13.906 9.219 -5.145 1 80.31 102 SER A O 1
ATOM 758 N N . GLY A 1 103 ? -15.5 8.242 -3.896 1 84.69 103 GLY A N 1
ATOM 759 C CA . GLY A 1 103 ? -14.688 7.066 -3.645 1 84.69 103 GLY A CA 1
ATOM 760 C C . GLY A 1 103 ? -14.391 6.27 -4.902 1 84.69 103 GLY A C 1
ATOM 761 O O . GLY A 1 103 ? -15.164 6.297 -5.859 1 84.69 103 GLY A O 1
ATOM 762 N N . GLY A 1 104 ? -13.258 5.586 -4.906 1 86.75 104 GLY A N 1
ATOM 763 C CA . GLY A 1 104 ? -12.844 4.789 -6.051 1 86.75 104 GLY A CA 1
ATOM 764 C C . GLY A 1 104 ? -13.406 3.383 -6.035 1 86.75 104 GLY A C 1
ATOM 765 O O . GLY A 1 104 ? -14.531 3.166 -5.582 1 86.75 104 GLY A O 1
ATOM 766 N N . SER A 1 105 ? -12.656 2.496 -6.723 1 89.06 105 SER A N 1
ATOM 767 C CA . SER A 1 105 ? -13.117 1.116 -6.84 1 89.06 105 SER A CA 1
ATOM 768 C C . SER A 1 105 ? -12.07 0.135 -6.324 1 89.06 105 SER A C 1
ATOM 770 O O . SER A 1 105 ? -10.883 0.263 -6.637 1 89.06 105 SER A O 1
ATOM 772 N N . ILE A 1 106 ? -12.539 -0.776 -5.496 1 93.69 106 ILE A N 1
ATOM 773 C CA . ILE A 1 106 ? -11.68 -1.857 -5.02 1 93.69 106 ILE A CA 1
ATOM 774 C C . ILE A 1 106 ? -12.289 -3.205 -5.398 1 93.69 106 ILE A C 1
ATOM 776 O O . ILE A 1 106 ? -13.43 -3.502 -5.031 1 93.69 106 ILE A O 1
ATOM 780 N N . LEU A 1 107 ? -11.609 -3.914 -6.254 1 94.06 107 LEU A N 1
ATOM 781 C CA . LEU A 1 107 ? -12 -5.277 -6.598 1 94.06 107 LEU A CA 1
ATOM 782 C C . LEU A 1 107 ? -11.094 -6.289 -5.898 1 94.06 107 LEU A C 1
ATOM 784 O O . LEU A 1 107 ? -9.875 -6.238 -6.035 1 94.06 107 LEU A O 1
ATOM 788 N N . ILE A 1 108 ? -11.719 -7.23 -5.086 1 94.56 108 ILE A N 1
ATOM 789 C CA . ILE A 1 108 ? -10.992 -8.352 -4.496 1 94.56 108 ILE A CA 1
ATOM 790 C C . ILE A 1 108 ? -11.562 -9.664 -5.027 1 94.56 108 ILE A C 1
ATOM 792 O O . ILE A 1 108 ? -12.75 -9.961 -4.832 1 94.56 108 ILE A O 1
ATOM 796 N N . GLU A 1 109 ? -10.805 -10.32 -5.75 1 92.88 109 GLU A N 1
ATOM 797 C CA . GLU A 1 109 ? -11.164 -11.641 -6.254 1 92.88 109 GLU A CA 1
ATOM 798 C C . GLU A 1 109 ? -10.375 -12.742 -5.551 1 92.88 109 GLU A C 1
ATOM 800 O O . GLU A 1 109 ? -9.141 -12.781 -5.645 1 92.88 109 GLU A O 1
ATOM 805 N N . LEU A 1 110 ? -11.016 -13.578 -4.789 1 90 110 LEU A N 1
ATOM 806 C CA . LEU A 1 110 ? -10.406 -14.766 -4.188 1 90 110 LEU A CA 1
ATOM 807 C C . LEU A 1 110 ? -10.625 -15.992 -5.066 1 90 110 LEU A C 1
ATOM 809 O O . LEU A 1 110 ? -11.766 -16.406 -5.293 1 90 110 LEU A O 1
ATOM 813 N N . GLN A 1 111 ? -9.555 -16.469 -5.691 1 81.94 111 GLN A N 1
ATOM 814 C CA . GLN A 1 111 ? -9.68 -17.594 -6.613 1 81.94 111 GLN A CA 1
ATOM 815 C C . GLN A 1 111 ? -9.531 -18.922 -5.883 1 81.94 111 GLN A C 1
ATOM 817 O O . GLN A 1 111 ? -9.07 -19.906 -6.465 1 81.94 111 GLN A O 1
ATOM 822 N N . CYS A 1 112 ? -9.867 -18.938 -4.664 1 66.56 112 CYS A N 1
ATOM 823 C CA . CYS A 1 112 ? -9.727 -20.125 -3.838 1 66.56 112 CYS A CA 1
ATOM 824 C C . CYS A 1 112 ? -10.117 -21.375 -4.613 1 66.56 112 CYS A C 1
ATOM 826 O O . CYS A 1 112 ? -11.297 -21.594 -4.898 1 66.56 112 CYS A O 1
ATOM 828 N N . GLN A 1 113 ? -9.406 -21.594 -5.727 1 57.69 113 GLN A N 1
ATOM 829 C CA . GLN A 1 113 ? -9.648 -22.875 -6.363 1 57.69 113 GLN A CA 1
ATOM 830 C C . GLN A 1 113 ? -10.125 -23.906 -5.348 1 57.69 113 GLN A C 1
ATOM 832 O O . GLN A 1 113 ? -10 -23.703 -4.141 1 57.69 113 GLN A O 1
ATOM 837 N N . SER A 1 114 ? -10.281 -25.203 -5.887 1 52.31 114 SER A N 1
ATOM 838 C CA . SER A 1 114 ? -10.797 -26.406 -5.246 1 52.31 114 SER A CA 1
ATOM 839 C C . SER A 1 114 ? -10.125 -26.656 -3.904 1 52.31 114 SER A C 1
ATOM 841 O O . SER A 1 114 ? -9.375 -27.625 -3.748 1 52.31 114 SER A O 1
ATOM 843 N N . GLN A 1 115 ? -9.812 -25.594 -3.295 1 53.78 115 GLN A N 1
ATOM 844 C CA . GLN A 1 115 ? -9.328 -26.016 -1.982 1 53.78 115 GLN A CA 1
ATOM 845 C C . GLN A 1 115 ? -10.305 -26.969 -1.314 1 53.78 115 GLN A C 1
ATOM 847 O O . GLN A 1 115 ? -11.516 -26.797 -1.405 1 53.78 115 GLN A O 1
ATOM 852 N N . SER A 1 116 ? -9.914 -28.047 -1.215 1 53.91 116 SER A N 1
ATOM 853 C CA . SER A 1 116 ? -10.789 -28.953 -0.47 1 53.91 116 SER A CA 1
ATOM 854 C C . SER A 1 116 ? -11.344 -28.281 0.779 1 53.91 116 SER A C 1
ATOM 856 O O . SER A 1 116 ? -10.727 -27.359 1.32 1 53.91 116 SER A O 1
ATOM 858 N N . GLN A 1 117 ? -12.664 -28.422 0.968 1 54.5 117 GLN A N 1
ATOM 859 C CA . GLN A 1 117 ? -13.398 -27.953 2.141 1 54.5 117 GLN A CA 1
ATOM 860 C C . GLN A 1 117 ? -12.5 -27.938 3.377 1 54.5 117 GLN A C 1
ATOM 862 O O . GLN A 1 117 ? -12.633 -27.047 4.234 1 54.5 117 GLN A O 1
ATOM 867 N N . SER A 1 118 ? -11.625 -28.938 3.418 1 57.06 118 SER A N 1
ATOM 868 C CA . SER A 1 118 ? -10.812 -29.172 4.605 1 57.06 118 SER A CA 1
ATOM 869 C C . SER A 1 118 ? -9.625 -28.219 4.664 1 57.06 118 SER A C 1
ATOM 871 O O . SER A 1 118 ? -9.031 -28.016 5.727 1 57.06 118 SER A O 1
ATOM 873 N N . ASN A 1 119 ? -9.328 -27.625 3.555 1 60.78 119 ASN A N 1
ATOM 874 C CA . ASN A 1 119 ? -8.086 -26.859 3.58 1 60.78 119 ASN A CA 1
ATOM 875 C C . ASN A 1 119 ? -8.336 -25.391 3.258 1 60.78 119 ASN A C 1
ATOM 877 O O . ASN A 1 119 ? -7.477 -24.734 2.664 1 60.78 119 ASN A O 1
ATOM 881 N N . LYS A 1 120 ? -9.516 -25.047 3.645 1 66.5 120 LYS A N 1
ATOM 882 C CA . LYS A 1 120 ? -9.891 -23.656 3.395 1 66.5 120 LYS A CA 1
ATOM 883 C C . LYS A 1 120 ? -9.117 -22.703 4.309 1 66.5 120 LYS A C 1
ATOM 885 O O . LYS A 1 120 ? -9.133 -22.859 5.531 1 66.5 120 LYS A O 1
ATOM 890 N N . LEU A 1 121 ? -8.336 -21.922 3.73 1 81.06 121 LEU A N 1
ATOM 891 C CA . LEU A 1 121 ? -7.602 -20.922 4.5 1 81.06 121 LEU A CA 1
ATOM 892 C C . LEU A 1 121 ? -8.5 -19.75 4.875 1 81.06 121 LEU A C 1
ATOM 894 O O . LEU A 1 121 ? -9.352 -19.328 4.082 1 81.06 121 LEU A O 1
ATOM 898 N N . GLU A 1 122 ? -8.445 -19.422 6.188 1 87.19 122 GLU A N 1
ATOM 899 C CA . GLU A 1 122 ? -9.188 -18.266 6.668 1 87.19 122 GLU A CA 1
ATOM 900 C C . GLU A 1 122 ? -8.758 -17 5.945 1 87.19 122 GLU A C 1
ATOM 902 O O . GLU A 1 122 ? -7.57 -16.797 5.688 1 87.19 122 GLU A O 1
ATOM 907 N N . GLN A 1 123 ? -9.852 -16.359 5.523 1 91.75 123 GLN A N 1
ATOM 908 C CA . GLN A 1 123 ? -9.617 -15.047 4.93 1 91.75 123 GLN A CA 1
ATOM 909 C C . GLN A 1 123 ? -9.961 -13.93 5.906 1 91.75 123 GLN A C 1
ATOM 911 O O . GLN A 1 123 ? -10.977 -14 6.605 1 91.75 123 GLN A O 1
ATOM 916 N N . THR A 1 124 ? -9.086 -12.898 6.074 1 94.31 124 THR A N 1
ATOM 917 C CA . THR A 1 124 ? -9.344 -11.703 6.859 1 94.31 124 THR A CA 1
ATOM 918 C C . THR A 1 124 ? -9.305 -10.453 5.977 1 94.31 124 THR A C 1
ATOM 920 O O . THR A 1 124 ? -8.273 -10.133 5.387 1 94.31 124 THR A O 1
ATOM 923 N N . PHE A 1 125 ? -10.328 -9.727 5.953 1 93.88 125 PHE A N 1
ATOM 924 C CA . PHE A 1 125 ? -10.43 -8.609 5.027 1 93.88 125 PHE A CA 1
ATOM 925 C C . PHE A 1 125 ? -10.008 -7.305 5.703 1 93.88 125 PHE A C 1
ATOM 927 O O . PHE A 1 125 ? -9.555 -6.371 5.035 1 93.88 125 PHE A O 1
ATOM 934 N N . GLY A 1 126 ? -10.156 -7.211 7.035 1 93.81 126 GLY A N 1
ATOM 935 C CA . GLY A 1 126 ? -9.789 -5.992 7.742 1 93.81 126 GLY A CA 1
ATOM 936 C C . GLY A 1 126 ? -10.656 -4.805 7.375 1 93.81 126 GLY A C 1
ATOM 937 O O . GLY A 1 126 ? -11.875 -4.938 7.254 1 93.81 126 GLY A O 1
ATOM 938 N N . THR A 1 127 ? -9.992 -3.602 7.387 1 95.5 127 THR A N 1
ATOM 939 C CA . THR A 1 127 ? -10.711 -2.379 7.047 1 95.5 127 THR A CA 1
ATOM 940 C C . THR A 1 127 ? -10.508 -2.021 5.578 1 95.5 127 THR A C 1
ATOM 942 O O . THR A 1 127 ? -9.367 -1.902 5.113 1 95.5 127 THR A O 1
ATOM 945 N N . ILE A 1 128 ? -11.477 -1.972 4.801 1 96.38 128 ILE A N 1
ATOM 946 C CA . ILE A 1 128 ? -11.492 -1.58 3.396 1 96.38 128 ILE A CA 1
ATOM 947 C C . ILE A 1 128 ? -12.43 -0.39 3.203 1 96.38 128 ILE A C 1
ATOM 949 O O . ILE A 1 128 ? -13.594 -0.441 3.592 1 96.38 128 ILE A O 1
ATOM 953 N N . THR A 1 129 ? -11.852 0.778 2.643 1 96.5 129 THR A N 1
ATOM 954 C CA . THR A 1 129 ? -12.688 1.972 2.559 1 96.5 129 THR A CA 1
ATOM 955 C C . THR A 1 129 ? -12.602 2.596 1.168 1 96.5 129 THR A C 1
ATOM 957 O O . THR A 1 129 ? -11.523 2.65 0.573 1 96.5 129 THR A O 1
ATOM 960 N N . CYS A 1 130 ? -13.719 2.951 0.566 1 93.88 130 CYS A N 1
ATOM 961 C CA . CYS A 1 130 ? -13.867 3.752 -0.645 1 93.88 130 CYS A CA 1
ATOM 962 C C . CYS A 1 130 ? -14.844 4.902 -0.422 1 93.88 130 CYS A C 1
ATOM 964 O O . CYS A 1 130 ? -15.797 5.07 -1.183 1 93.88 130 CYS A O 1
ATOM 966 N N . ILE A 1 131 ? -14.594 5.742 0.542 1 91.5 131 ILE A N 1
ATOM 967 C CA . ILE A 1 131 ? -15.547 6.746 0.994 1 91.5 131 ILE A CA 1
ATOM 968 C C . ILE A 1 131 ? -15.367 8.031 0.187 1 91.5 131 ILE A C 1
ATOM 970 O O . ILE A 1 131 ? -14.242 8.438 -0.102 1 91.5 131 ILE A O 1
ATOM 974 N N . GLY A 1 132 ? -16.5 8.641 -0.156 1 84.94 132 GLY A N 1
ATOM 975 C CA . GLY A 1 132 ? -16.422 9.961 -0.757 1 84.94 132 GLY A CA 1
ATOM 976 C C . GLY A 1 132 ? -15.867 11.016 0.187 1 84.94 132 GLY A C 1
ATOM 977 O O . GLY A 1 132 ? -16.094 10.953 1.397 1 84.94 132 GLY A O 1
ATOM 978 N N . GLY A 1 133 ? -15.281 12.008 -0.423 1 83.56 133 GLY A N 1
ATOM 979 C CA . GLY A 1 133 ? -14.695 13.086 0.36 1 83.56 133 GLY A CA 1
ATOM 980 C C . GLY A 1 133 ? -15.734 14.016 0.954 1 83.56 133 GLY A C 1
ATOM 981 O O . GLY A 1 133 ? -16.812 14.195 0.386 1 83.56 133 GLY A O 1
ATOM 982 N N . ASP A 1 134 ? -15.344 14.547 2.031 1 85.56 134 ASP A N 1
ATOM 983 C CA . ASP A 1 134 ? -16.219 15.523 2.676 1 85.56 134 ASP A CA 1
ATOM 984 C C . ASP A 1 134 ? -16.141 16.875 1.975 1 85.56 134 ASP A C 1
ATOM 986 O O . ASP A 1 134 ? -15.07 17.281 1.519 1 85.56 134 ASP A O 1
ATOM 990 N N . ALA A 1 135 ? -17.328 17.609 1.787 1 81 135 ALA A N 1
ATOM 991 C CA . ALA A 1 135 ? -17.5 18.969 1.262 1 81 135 ALA A CA 1
ATOM 992 C C . ALA A 1 135 ? -18.922 19.469 1.509 1 81 135 ALA A C 1
ATOM 994 O O . ALA A 1 135 ? -19.703 18.828 2.219 1 81 135 ALA A O 1
ATOM 995 N N . ARG A 1 136 ? -19.188 20.734 1.009 1 76.31 136 ARG A N 1
ATOM 996 C CA . ARG A 1 136 ? -20.578 21.172 1.063 1 76.31 136 ARG A CA 1
ATOM 997 C C . ARG A 1 136 ? -21.484 20.141 0.408 1 76.31 136 ARG A C 1
ATOM 999 O O . ARG A 1 136 ? -22.562 19.828 0.929 1 76.31 136 ARG A O 1
ATOM 1006 N N . TYR A 1 137 ? -21.047 19.703 -0.801 1 71.56 137 TYR A N 1
ATOM 1007 C CA . TYR A 1 137 ? -21.672 18.562 -1.462 1 71.56 137 TYR A CA 1
ATOM 1008 C C . TYR A 1 137 ? -20.766 17.344 -1.382 1 71.56 137 TYR A C 1
ATOM 1010 O O . TYR A 1 137 ? -19.75 17.266 -2.078 1 71.56 137 TYR A O 1
ATOM 1018 N N . ARG A 1 138 ? -21.062 16.359 -0.554 1 74.12 138 ARG A N 1
ATOM 1019 C CA . ARG A 1 138 ? -20.234 15.18 -0.316 1 74.12 138 ARG A CA 1
ATOM 1020 C C . ARG A 1 138 ? -20.141 14.312 -1.568 1 74.12 138 ARG A C 1
ATOM 1022 O O . ARG A 1 138 ? -21.125 14.133 -2.281 1 74.12 138 ARG A O 1
ATOM 1029 N N . GLY A 1 139 ? -18.938 13.836 -1.77 1 73 139 GLY A N 1
ATOM 1030 C CA . GLY A 1 139 ? -18.812 12.906 -2.881 1 73 139 GLY A CA 1
ATOM 1031 C C . GLY A 1 139 ? -19.531 11.594 -2.652 1 73 139 GLY A C 1
ATOM 1032 O O . GLY A 1 139 ? -19.656 11.141 -1.513 1 73 139 GLY A O 1
ATOM 1033 N N . GLY A 1 140 ? -19.969 10.898 -3.678 1 77.19 140 GLY A N 1
ATOM 1034 C CA . GLY A 1 140 ? -20.547 9.57 -3.574 1 77.19 140 GLY A CA 1
ATOM 1035 C C . GLY A 1 140 ? -19.547 8.508 -3.162 1 77.19 140 GLY A C 1
ATOM 1036 O O . GLY A 1 140 ? -18.375 8.578 -3.52 1 77.19 140 GLY A O 1
ATOM 1037 N N . ASP A 1 141 ? -20 7.637 -2.295 1 82.62 141 ASP A N 1
ATOM 1038 C CA . ASP A 1 141 ? -19.141 6.512 -1.941 1 82.62 141 ASP A CA 1
ATOM 1039 C C . ASP A 1 141 ? -18.828 5.656 -3.166 1 82.62 141 ASP A C 1
ATOM 1041 O O . ASP A 1 141 ? -19.484 5.781 -4.203 1 82.62 141 ASP A O 1
ATOM 1045 N N . GLY A 1 142 ? -17.625 4.988 -3.018 1 82.69 142 GLY A N 1
ATOM 1046 C CA . GLY A 1 142 ? -17.219 4.129 -4.113 1 82.69 142 GLY A CA 1
ATOM 1047 C C . GLY A 1 142 ? -17.797 2.73 -4.023 1 82.69 142 GLY A C 1
ATOM 1048 O O . GLY A 1 142 ? -18.812 2.516 -3.354 1 82.69 142 GLY A O 1
ATOM 1049 N N . ARG A 1 143 ? -17.219 1.891 -4.781 1 78.38 143 ARG A N 1
ATOM 1050 C CA . ARG A 1 143 ? -17.703 0.518 -4.867 1 78.38 143 ARG A CA 1
ATOM 1051 C C . ARG A 1 143 ? -16.641 -0.472 -4.418 1 78.38 143 ARG A C 1
ATOM 1053 O O . ARG A 1 143 ? -15.461 -0.306 -4.738 1 78.38 143 ARG A O 1
ATOM 1060 N N . ILE A 1 144 ? -17.031 -1.484 -3.537 1 90.88 144 ILE A N 1
ATOM 1061 C CA . ILE A 1 144 ? -16.172 -2.619 -3.178 1 90.88 144 ILE A CA 1
ATOM 1062 C C . ILE A 1 144 ? -16.766 -3.904 -3.754 1 90.88 144 ILE A C 1
ATOM 1064 O O . ILE A 1 144 ? -17.953 -4.191 -3.559 1 90.88 144 ILE A O 1
ATOM 1068 N N . TYR B 1 1 ? 2.6 -5.527 28.547 1 24.55 1 TYR B N 1
ATOM 1069 C CA . TYR B 1 1 ? 3.535 -5.184 27.484 1 24.55 1 TYR B CA 1
ATOM 1070 C C . TYR B 1 1 ? 2.945 -5.504 26.109 1 24.55 1 TYR B C 1
ATOM 1072 O O . TYR B 1 1 ? 2.627 -6.66 25.828 1 24.55 1 TYR B O 1
ATOM 1080 N N . LYS B 1 2 ? 2.074 -4.859 25.625 1 31.5 2 LYS B N 1
ATOM 1081 C CA . LYS B 1 2 ? 1.415 -5.168 24.359 1 31.5 2 LYS B CA 1
ATOM 1082 C C . LYS B 1 2 ? 2.436 -5.512 23.281 1 31.5 2 LYS B C 1
ATOM 1084 O O . LYS B 1 2 ? 3.43 -4.805 23.109 1 31.5 2 LYS B O 1
ATOM 1089 N N . GLU B 1 3 ? 3.02 -6.633 23.094 1 37.34 3 GLU B N 1
ATOM 1090 C CA . GLU B 1 3 ? 3.936 -7.133 22.078 1 37.34 3 GLU B CA 1
ATOM 1091 C C . GLU B 1 3 ? 3.828 -6.316 20.797 1 37.34 3 GLU B C 1
ATOM 1093 O O . GLU B 1 3 ? 2.773 -6.285 20.156 1 37.34 3 GLU B O 1
ATOM 1098 N N . GLU B 1 4 ? 4.309 -5.062 20.781 1 48.16 4 GLU B N 1
ATOM 1099 C CA . GLU B 1 4 ? 4.27 -4.02 19.766 1 48.16 4 GLU B CA 1
ATOM 1100 C C . GLU B 1 4 ? 4.543 -4.59 18.375 1 48.16 4 GLU B C 1
ATOM 1102 O O . GLU B 1 4 ? 5.613 -5.148 18.125 1 48.16 4 GLU B O 1
ATOM 1107 N N . GLU B 1 5 ? 3.627 -5.238 17.766 1 61.66 5 GLU B N 1
ATOM 1108 C CA . GLU B 1 5 ? 3.703 -6.008 16.531 1 61.66 5 GLU B CA 1
ATOM 1109 C C . GLU B 1 5 ? 4.277 -5.168 15.391 1 61.66 5 GLU B C 1
ATOM 1111 O O . GLU B 1 5 ? 3.906 -4.008 15.219 1 61.66 5 GLU B O 1
ATOM 1116 N N . LEU B 1 6 ? 5.539 -5.371 15.07 1 73.94 6 LEU B N 1
ATOM 1117 C CA . LEU B 1 6 ? 6.266 -4.84 13.922 1 73.94 6 LEU B CA 1
ATOM 1118 C C . LEU B 1 6 ? 5.406 -4.902 12.664 1 73.94 6 LEU B C 1
ATOM 1120 O O . LEU B 1 6 ? 4.832 -5.945 12.344 1 73.94 6 LEU B O 1
ATOM 1124 N N . GLY B 1 7 ? 5.176 -3.68 12.18 1 82 7 GLY B N 1
ATOM 1125 C CA . GLY B 1 7 ? 4.434 -3.654 10.93 1 82 7 GLY B CA 1
ATOM 1126 C C . GLY B 1 7 ? 5.109 -4.434 9.82 1 82 7 GLY B C 1
ATOM 1127 O O . GLY B 1 7 ? 6.277 -4.199 9.508 1 82 7 GLY B O 1
ATOM 1128 N N . HIS B 1 8 ? 4.371 -5.492 9.305 1 88.81 8 HIS B N 1
ATOM 1129 C CA . HIS B 1 8 ? 4.926 -6.367 8.273 1 88.81 8 HIS B CA 1
ATOM 1130 C C . HIS B 1 8 ? 3.926 -6.586 7.145 1 88.81 8 HIS B C 1
ATOM 1132 O O . HIS B 1 8 ? 2.809 -7.055 7.379 1 88.81 8 HIS B O 1
ATOM 1138 N N . LEU B 1 9 ? 4.305 -6.18 5.922 1 92.25 9 LEU B N 1
ATOM 1139 C CA . LEU B 1 9 ? 3.547 -6.438 4.703 1 92.25 9 LEU B CA 1
ATOM 1140 C C . LEU B 1 9 ? 4.285 -7.422 3.801 1 92.25 9 LEU B C 1
ATOM 1142 O O . LEU B 1 9 ? 5.418 -7.168 3.391 1 92.25 9 LEU B O 1
ATOM 1146 N N . LYS B 1 10 ? 3.645 -8.539 3.57 1 92.94 10 LYS B N 1
ATOM 1147 C CA . LYS B 1 10 ? 4.23 -9.531 2.676 1 92.94 10 LYS B CA 1
ATOM 1148 C C . LYS B 1 10 ? 3.344 -9.766 1.456 1 92.94 10 LYS B C 1
ATOM 1150 O O . LYS B 1 10 ? 2.146 -10.031 1.595 1 92.94 10 LYS B O 1
ATOM 1155 N N . ILE B 1 11 ? 3.967 -9.688 0.257 1 93.56 11 ILE B N 1
ATOM 1156 C CA . ILE B 1 11 ? 3.271 -9.938 -1 1 93.56 11 ILE B CA 1
ATOM 1157 C C . ILE B 1 11 ? 4.035 -10.984 -1.81 1 93.56 11 ILE B C 1
ATOM 1159 O O . ILE B 1 11 ? 5.219 -10.805 -2.105 1 93.56 11 ILE B O 1
ATOM 1163 N N . LYS B 1 12 ? 3.568 -12.008 -1.989 1 92.5 12 LYS B N 1
ATOM 1164 C CA . LYS B 1 12 ? 4.094 -12.969 -2.951 1 92.5 12 LYS B CA 1
ATOM 1165 C C . LYS B 1 12 ? 3.207 -13.055 -4.191 1 92.5 12 LYS B C 1
ATOM 1167 O O . LYS B 1 12 ? 2.061 -13.5 -4.109 1 92.5 12 LYS B O 1
ATOM 1172 N N . THR B 1 13 ? 3.85 -12.688 -5.445 1 90.81 13 THR B N 1
ATOM 1173 C CA . THR B 1 13 ? 2.98 -12.539 -6.605 1 90.81 13 THR B CA 1
ATOM 1174 C C . THR B 1 13 ? 3.754 -12.789 -7.898 1 90.81 13 THR B C 1
ATOM 1176 O O . THR B 1 13 ? 4.984 -12.703 -7.918 1 90.81 13 THR B O 1
ATOM 1179 N N . SER B 1 14 ? 2.914 -13.156 -8.891 1 87.75 14 SER B N 1
ATOM 1180 C CA . SER B 1 14 ? 3.514 -13.227 -10.219 1 87.75 14 SER B CA 1
ATOM 1181 C C . SER B 1 14 ? 3.75 -11.836 -10.797 1 87.75 14 SER B C 1
ATOM 1183 O O . SER B 1 14 ? 4.836 -11.539 -11.297 1 87.75 14 SER B O 1
ATOM 1185 N N . HIS B 1 15 ? 2.654 -10.961 -10.68 1 90.12 15 HIS B N 1
ATOM 1186 C CA . HIS B 1 15 ? 2.736 -9.602 -11.219 1 90.12 15 HIS B CA 1
ATOM 1187 C C . HIS B 1 15 ? 2.369 -8.57 -10.156 1 90.12 15 HIS B C 1
ATOM 1189 O O . HIS B 1 15 ? 1.386 -8.742 -9.43 1 90.12 15 HIS B O 1
ATOM 1195 N N . LEU B 1 16 ? 3.193 -7.492 -10.047 1 93.44 16 LEU B N 1
ATOM 1196 C CA . LEU B 1 16 ? 2.891 -6.312 -9.25 1 93.44 16 LEU B CA 1
ATOM 1197 C C . LEU B 1 16 ? 3 -5.043 -10.094 1 93.44 16 LEU B C 1
ATOM 1199 O O . LEU B 1 16 ? 4.098 -4.656 -10.5 1 93.44 16 LEU B O 1
ATOM 1203 N N . TRP B 1 17 ? 1.79 -4.477 -10.438 1 94.75 17 TRP B N 1
ATOM 1204 C CA . TRP B 1 17 ? 1.745 -3.258 -11.242 1 94.75 17 TRP B CA 1
ATOM 1205 C C . TRP B 1 17 ? 1.192 -2.09 -10.43 1 94.75 17 TRP B C 1
ATOM 1207 O O . TRP B 1 17 ? -0 -2.051 -10.117 1 94.75 17 TRP B O 1
ATOM 1217 N N . ILE B 1 18 ? 2.029 -1.148 -10.156 1 94.25 18 ILE B N 1
ATOM 1218 C CA . ILE B 1 18 ? 1.644 0.152 -9.617 1 94.25 18 ILE B CA 1
ATOM 1219 C C . ILE B 1 18 ? 1.704 1.205 -10.727 1 94.25 18 ILE B C 1
ATOM 1221 O O . ILE B 1 18 ? 2.781 1.712 -11.047 1 94.25 18 ILE B O 1
ATOM 1225 N N . LYS B 1 19 ? 0.618 1.562 -11.195 1 89.44 19 LYS B N 1
ATOM 1226 C CA . LYS B 1 19 ? 0.594 2.227 -12.5 1 89.44 19 LYS B CA 1
ATOM 1227 C C . LYS B 1 19 ? 0.572 3.744 -12.336 1 89.44 19 LYS B C 1
ATOM 1229 O O . LYS B 1 19 ? 0.823 4.477 -13.297 1 89.44 19 LYS B O 1
ATOM 1234 N N . HIS B 1 20 ? 0.323 4.242 -11.133 1 88.44 20 HIS B N 1
ATOM 1235 C CA . HIS B 1 20 ? 0.229 5.684 -10.945 1 88.44 20 HIS B CA 1
ATOM 1236 C C . HIS B 1 20 ? 1.257 6.176 -9.93 1 88.44 20 HIS B C 1
ATOM 1238 O O . HIS B 1 20 ? 1.505 5.516 -8.922 1 88.44 20 HIS B O 1
ATOM 1244 N N . SER B 1 21 ? 1.588 7.445 -10.086 1 88.19 21 SER B N 1
ATOM 1245 C CA . SER B 1 21 ? 2.664 8 -9.273 1 88.19 21 SER B CA 1
ATOM 1246 C C . SER B 1 21 ? 2.193 8.273 -7.848 1 88.19 21 SER B C 1
ATOM 1248 O O . SER B 1 21 ? 3.006 8.359 -6.926 1 88.19 21 SER B O 1
ATOM 1250 N N . SER B 1 22 ? 0.917 8.43 -7.617 1 86.75 22 SER B N 1
ATOM 1251 C CA . SER B 1 22 ? 0.427 8.766 -6.285 1 86.75 22 SER B CA 1
ATOM 1252 C C . SER B 1 22 ? -0.004 7.512 -5.523 1 86.75 22 SER B C 1
ATOM 1254 O O . SER B 1 22 ? -0.341 7.586 -4.34 1 86.75 22 SER B O 1
ATOM 1256 N N . SER B 1 23 ? -0.129 6.301 -6.223 1 90.06 23 SER B N 1
ATOM 1257 C CA . SER B 1 23 ? -0.392 5.051 -5.523 1 90.06 23 SER B CA 1
ATOM 1258 C C . SER B 1 23 ? 0.793 4.645 -4.652 1 90.06 23 SER B C 1
ATOM 1260 O O . SER B 1 23 ? 1.941 4.961 -4.969 1 90.06 23 SER B O 1
ATOM 1262 N N . LYS B 1 24 ? 0.418 4.031 -3.441 1 93.31 24 LYS B N 1
ATOM 1263 C CA . LYS B 1 24 ? 1.555 3.719 -2.578 1 93.31 24 LYS B CA 1
ATOM 1264 C C . LYS B 1 24 ? 1.346 2.395 -1.851 1 93.31 24 LYS B C 1
ATOM 1266 O O . LYS B 1 24 ? 0.211 2.016 -1.554 1 93.31 24 LYS B O 1
ATOM 1271 N N . ILE B 1 25 ? 2.395 1.663 -1.655 1 95.5 25 ILE B N 1
ATOM 1272 C CA . ILE B 1 25 ? 2.588 0.658 -0.615 1 95.5 25 ILE B CA 1
ATOM 1273 C C . ILE B 1 25 ? 3.361 1.266 0.552 1 95.5 25 ILE B C 1
ATOM 1275 O O . ILE B 1 25 ? 4.488 1.734 0.38 1 95.5 25 ILE B O 1
ATOM 1279 N N . ASP B 1 26 ? 2.688 1.394 1.761 1 94.69 26 ASP B N 1
ATOM 1280 C CA . ASP B 1 26 ? 3.242 2.199 2.844 1 94.69 26 ASP B CA 1
ATOM 1281 C C . ASP B 1 26 ? 3.262 1.418 4.156 1 94.69 26 ASP B C 1
ATOM 1283 O O . ASP B 1 26 ? 2.209 1.06 4.688 1 94.69 26 ASP B O 1
ATOM 1287 N N . CYS B 1 27 ? 4.48 1.144 4.719 1 93 27 CYS B N 1
ATOM 1288 C CA . CYS B 1 27 ? 4.676 0.625 6.066 1 93 27 CYS B CA 1
ATOM 1289 C C . CYS B 1 27 ? 5.492 1.597 6.914 1 93 27 CYS B C 1
ATOM 1291 O O . CYS B 1 27 ? 6.25 1.177 7.789 1 93 27 CYS B O 1
ATOM 1293 N N . SER B 1 28 ? 5.418 2.951 6.652 1 91.19 28 SER B N 1
ATOM 1294 C CA . SER B 1 28 ? 6.168 3.938 7.422 1 91.19 28 SER B CA 1
ATOM 1295 C C . SER B 1 28 ? 5.68 4 8.867 1 91.19 28 SER B C 1
ATOM 1297 O O . SER B 1 28 ? 4.484 3.873 9.125 1 91.19 28 SER B O 1
ATOM 1299 N N . GLN B 1 29 ? 6.75 4.168 9.797 1 86.44 29 GLN B N 1
ATOM 1300 C CA . GLN B 1 29 ? 6.504 4.379 11.219 1 86.44 29 GLN B CA 1
ATOM 1301 C C . GLN B 1 29 ? 5.793 3.18 11.836 1 86.44 29 GLN B C 1
ATOM 1303 O O . GLN B 1 29 ? 4.965 3.336 12.734 1 86.44 29 GLN B O 1
ATOM 1308 N N . LEU B 1 30 ? 6.082 1.98 11.273 1 82.44 30 LEU B N 1
ATOM 1309 C CA . LEU B 1 30 ? 5.465 0.768 11.797 1 82.44 30 LEU B CA 1
ATOM 1310 C C . LEU B 1 30 ? 6.516 -0.175 12.375 1 82.44 30 LEU B C 1
ATOM 1312 O O . LEU B 1 30 ? 6.273 -1.378 12.5 1 82.44 30 LEU B O 1
ATOM 1316 N N . GLY B 1 31 ? 7.652 0.449 12.438 1 79.31 31 GLY B N 1
ATOM 1317 C CA . GLY B 1 31 ? 8.719 -0.322 13.055 1 79.31 31 GLY B CA 1
ATOM 1318 C C . GLY B 1 31 ? 8.797 -0.134 14.562 1 79.31 31 GLY B C 1
ATOM 1319 O O . GLY B 1 31 ? 7.789 0.169 15.203 1 79.31 31 GLY B O 1
ATOM 1320 N N . TYR B 1 32 ? 9.852 -0.556 15.109 1 70.88 32 TYR B N 1
ATOM 1321 C CA . TYR B 1 32 ? 10.047 -0.493 16.547 1 70.88 32 TYR B CA 1
ATOM 1322 C C . TYR B 1 32 ? 10.164 0.952 17.016 1 70.88 32 TYR B C 1
ATOM 1324 O O . TYR B 1 32 ? 10.727 1.796 16.328 1 70.88 32 TYR B O 1
ATOM 1332 N N . PRO B 1 33 ? 9.461 1.189 18.203 1 59.31 33 PRO B N 1
ATOM 1333 C CA . PRO B 1 33 ? 9.711 2.506 18.797 1 59.31 33 PRO B CA 1
ATOM 1334 C C . PRO B 1 33 ? 11.18 2.736 19.141 1 59.31 33 PRO B C 1
ATOM 1336 O O . PRO B 1 33 ? 11.969 1.788 19.156 1 59.31 33 PRO B O 1
ATOM 1339 N N . ALA B 1 34 ? 11.398 3.992 19.375 1 55.53 34 ALA B N 1
ATOM 1340 C CA . ALA B 1 34 ? 12.734 4.375 19.812 1 55.53 34 ALA B CA 1
ATOM 1341 C C . ALA B 1 34 ? 13.234 3.445 20.922 1 55.53 34 ALA B C 1
ATOM 1343 O O . ALA B 1 34 ? 12.469 3.062 21.812 1 55.53 34 ALA B O 1
ATOM 1344 N N . ASN B 1 35 ? 14.43 3.004 20.75 1 49.69 35 ASN B N 1
ATOM 1345 C CA . ASN B 1 35 ? 15.188 2.195 21.703 1 49.69 35 ASN B CA 1
ATOM 1346 C C . ASN B 1 35 ? 14.703 0.748 21.719 1 49.69 35 ASN B C 1
ATOM 1348 O O . ASN B 1 35 ? 14.969 0.011 22.656 1 49.69 35 ASN B O 1
ATOM 1352 N N . ARG B 1 36 ? 13.641 0.477 20.844 1 48.25 36 ARG B N 1
ATOM 1353 C CA . ARG B 1 36 ? 13.188 -0.906 20.734 1 48.25 36 ARG B CA 1
ATOM 1354 C C . ARG B 1 36 ? 13.281 -1.395 19.281 1 48.25 36 ARG B C 1
ATOM 1356 O O . ARG B 1 36 ? 13.305 -0.59 18.359 1 48.25 36 ARG B O 1
ATOM 1363 N N . GLY B 1 37 ? 13.875 -2.621 18.922 1 42.5 37 GLY B N 1
ATOM 1364 C CA . GLY B 1 37 ? 14.125 -3.268 17.656 1 42.5 37 GLY B CA 1
ATOM 1365 C C . GLY B 1 37 ? 15.531 -3.828 17.531 1 42.5 37 GLY B C 1
ATOM 1366 O O . GLY B 1 37 ? 16.375 -3.57 18.375 1 42.5 37 GLY B O 1
ATOM 1367 N N . PRO B 1 38 ? 15.555 -4.742 16.547 1 37.81 38 PRO B N 1
ATOM 1368 C CA . PRO B 1 38 ? 16.875 -5.395 16.531 1 37.81 38 PRO B CA 1
ATOM 1369 C C . PRO B 1 38 ? 18.031 -4.398 16.531 1 37.81 38 PRO B C 1
ATOM 1371 O O . PRO B 1 38 ? 19.172 -4.766 16.828 1 37.81 38 PRO B O 1
ATOM 1374 N N . GLY B 1 39 ? 17.641 -3.357 15.898 1 35.5 39 GLY B N 1
ATOM 1375 C CA . GLY B 1 39 ? 18.719 -2.383 15.953 1 35.5 39 GLY B CA 1
ATOM 1376 C C . GLY B 1 39 ? 18.719 -1.569 17.234 1 35.5 39 GLY B C 1
ATOM 1377 O O . GLY B 1 39 ? 19.234 -0.447 17.25 1 35.5 39 GLY B O 1
ATOM 1378 N N . LYS B 1 40 ? 17.859 -2.137 18.062 1 36.53 40 LYS B N 1
ATOM 1379 C CA . LYS B 1 40 ? 17.891 -1.366 19.312 1 36.53 40 LYS B CA 1
ATOM 1380 C C . LYS B 1 40 ? 19.328 -1.167 19.797 1 36.53 40 LYS B C 1
ATOM 1382 O O . LYS B 1 40 ? 20.078 -2.133 19.938 1 36.53 40 LYS B O 1
ATOM 1387 N N . GLY B 1 41 ? 19.672 0.03 19.438 1 31.28 41 GLY B N 1
ATOM 1388 C CA . GLY B 1 41 ? 20.906 0.285 20.141 1 31.28 41 GLY B CA 1
ATOM 1389 C C . GLY B 1 41 ? 20.812 0.01 21.641 1 31.28 41 GLY B C 1
ATOM 1390 O O . GLY B 1 41 ? 19.734 0.068 22.219 1 31.28 41 GLY B O 1
ATOM 1391 N N . ASN B 1 42 ? 21.359 -1.046 22.094 1 31.2 42 ASN B N 1
ATOM 1392 C CA . ASN B 1 42 ? 21.5 -1.099 23.547 1 31.2 42 ASN B CA 1
ATOM 1393 C C . ASN B 1 42 ? 21.391 0.289 24.172 1 31.2 42 ASN B C 1
ATOM 1395 O O . ASN B 1 42 ? 20.797 0.446 25.25 1 31.2 42 ASN B O 1
ATOM 1399 N N . TRP B 1 43 ? 22.328 1.119 24.109 1 29.12 43 TRP B N 1
ATOM 1400 C CA . TRP B 1 43 ? 22.422 2.355 24.875 1 29.12 43 TRP B CA 1
ATOM 1401 C C . TRP B 1 43 ? 21.391 3.367 24.406 1 29.12 43 TRP B C 1
ATOM 1403 O O . TRP B 1 43 ? 20.906 3.297 23.281 1 29.12 43 TRP B O 1
ATOM 1413 N N . SER B 1 44 ? 20.891 4.445 25.094 1 31.52 44 SER B N 1
ATOM 1414 C CA . SER B 1 44 ? 19.797 5.406 25.078 1 31.52 44 SER B CA 1
ATOM 1415 C C . SER B 1 44 ? 19.469 5.844 23.656 1 31.52 44 SER B C 1
ATOM 1417 O O . SER B 1 44 ? 18.297 5.914 23.266 1 31.52 44 SER B O 1
ATOM 1419 N N . GLY B 1 45 ? 20.078 6.91 23.125 1 29.5 45 GLY B N 1
ATOM 1420 C CA . GLY B 1 45 ? 19.766 7.91 22.125 1 29.5 45 GLY B CA 1
ATOM 1421 C C . GLY B 1 45 ? 19.734 7.348 20.703 1 29.5 45 GLY B C 1
ATOM 1422 O O . GLY B 1 45 ? 19.656 8.102 19.734 1 29.5 45 GLY B O 1
ATOM 1423 N N . ILE B 1 46 ? 20.469 6.32 20.516 1 31.25 46 ILE B N 1
ATOM 1424 C CA . ILE B 1 46 ? 20.859 6.09 19.125 1 31.25 46 ILE B CA 1
ATOM 1425 C C . ILE B 1 46 ? 19.656 5.57 18.328 1 31.25 46 ILE B C 1
ATOM 1427 O O . ILE B 1 46 ? 18.969 4.648 18.781 1 31.25 46 ILE B O 1
ATOM 1431 N N . GLY B 1 47 ? 19.094 6.578 17.75 1 29.75 47 GLY B N 1
ATOM 1432 C CA . GLY B 1 47 ? 18.078 6.238 16.766 1 29.75 47 GLY B CA 1
ATOM 1433 C C . GLY B 1 47 ? 18.359 4.934 16.047 1 29.75 47 GLY B C 1
ATOM 1434 O O . GLY B 1 47 ? 19.469 4.723 15.539 1 29.75 47 GLY B O 1
ATOM 1435 N N . SER B 1 48 ? 18 3.832 16.672 1 32.28 48 SER B N 1
ATOM 1436 C CA . SER B 1 48 ? 18.156 2.471 16.172 1 32.28 48 SER B CA 1
ATOM 1437 C C . SER B 1 48 ? 17.875 2.398 14.68 1 32.28 48 SER B C 1
ATOM 1439 O O . SER B 1 48 ? 16.766 2.744 14.234 1 32.28 48 SER B O 1
ATOM 1441 N N . GLY B 1 49 ? 18.906 2.896 13.938 1 30.73 49 GLY B N 1
ATOM 1442 C CA . GLY B 1 49 ? 18.828 2.656 12.508 1 30.73 49 GLY B CA 1
ATOM 1443 C C . GLY B 1 49 ? 18.562 1.202 12.156 1 30.73 49 GLY B C 1
ATOM 1444 O O . GLY B 1 49 ? 19.141 0.299 12.773 1 30.73 49 GLY B O 1
ATOM 1445 N N . TYR B 1 50 ? 17.516 0.786 11.891 1 34.72 50 TYR B N 1
ATOM 1446 C CA . TYR B 1 50 ? 17.656 -0.54 11.297 1 34.72 50 TYR B CA 1
ATOM 1447 C C . TYR B 1 50 ? 18.984 -0.668 10.562 1 34.72 50 TYR B C 1
ATOM 1449 O O . TYR B 1 50 ? 19.75 -1.601 10.812 1 34.72 50 TYR B O 1
ATOM 1457 N N . GLY B 1 51 ? 19.25 -0.052 9.367 1 30.14 51 GLY B N 1
ATOM 1458 C CA . GLY B 1 51 ? 20.484 -0.252 8.641 1 30.14 51 GLY B CA 1
ATOM 1459 C C . GLY B 1 51 ? 21.672 0.43 9.297 1 30.14 51 GLY B C 1
ATOM 1460 O O . GLY B 1 51 ? 22.781 -0.122 9.32 1 30.14 51 GLY B O 1
ATOM 1461 N N . THR B 1 52 ? 21.938 1.66 9.148 1 28.73 52 THR B N 1
ATOM 1462 C CA . THR B 1 52 ? 23.188 2.312 9.547 1 28.73 52 THR B CA 1
ATOM 1463 C C . THR B 1 52 ? 23.062 2.916 10.945 1 28.73 52 THR B C 1
ATOM 1465 O O . THR B 1 52 ? 21.953 3.201 11.406 1 28.73 52 THR B O 1
ATOM 1468 N N . LYS B 1 53 ? 24.047 2.492 11.742 1 30.64 53 LYS B N 1
ATOM 1469 C CA . LYS B 1 53 ? 24.312 3.189 13 1 30.64 53 LYS B CA 1
ATOM 1470 C C . LYS B 1 53 ? 24.188 4.699 12.828 1 30.64 53 LYS B C 1
ATOM 1472 O O . LYS B 1 53 ? 24.812 5.285 11.938 1 30.64 53 LYS B O 1
ATOM 1477 N N . GLY B 1 54 ? 22.984 5.184 13.078 1 29.53 54 GLY B N 1
ATOM 1478 C CA . GL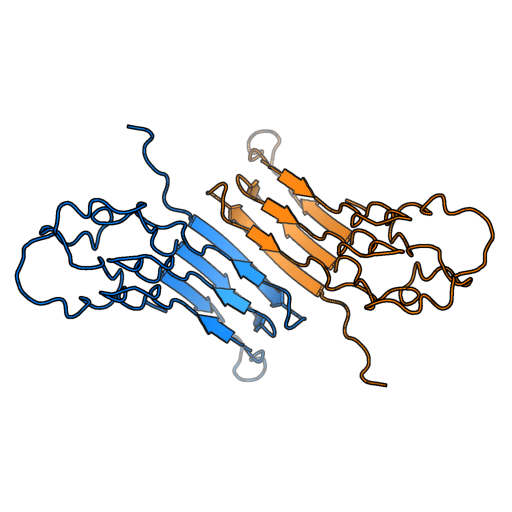Y B 1 54 ? 23.078 6.637 13.109 1 29.53 54 GLY B CA 1
ATOM 1479 C C . GLY B 1 54 ? 24.219 7.152 13.953 1 29.53 54 GLY B C 1
ATOM 1480 O O . GLY B 1 54 ? 24.703 6.457 14.852 1 29.53 54 GLY B O 1
ATOM 1481 N N . GLU B 1 55 ? 25.016 8.008 13.461 1 28.92 55 GLU B N 1
ATOM 1482 C CA . GLU B 1 55 ? 26.203 8.625 14.055 1 28.92 55 GLU B CA 1
ATOM 1483 C C . GLU B 1 55 ? 25.875 9.266 15.406 1 28.92 55 GLU B C 1
ATOM 1485 O O . GLU B 1 55 ? 25.562 10.453 15.477 1 28.92 55 GLU B O 1
ATOM 1490 N N . GLY B 1 56 ? 24.938 8.836 16.219 1 29.77 56 GLY B N 1
ATOM 1491 C CA . GLY B 1 56 ? 24.953 9.75 17.359 1 29.77 56 GLY B CA 1
ATOM 1492 C C . GLY B 1 56 ? 26.172 9.578 18.234 1 29.77 56 GLY B C 1
ATOM 1493 O O . GLY B 1 56 ? 26.844 8.531 18.188 1 29.77 56 GLY B O 1
ATOM 1494 N N . ASN B 1 57 ? 26.828 10.766 18.875 1 27.3 57 ASN B N 1
ATOM 1495 C CA . ASN B 1 57 ? 27.875 10.805 19.891 1 27.3 57 ASN B CA 1
ATOM 1496 C C . ASN B 1 57 ? 27.656 9.734 20.953 1 27.3 57 ASN B C 1
ATOM 1498 O O . ASN B 1 57 ? 26.656 9 20.906 1 27.3 57 ASN B O 1
ATOM 1502 N N . ASP B 1 58 ? 27.938 10.266 22.359 1 26.38 58 ASP B N 1
ATOM 1503 C CA . ASP B 1 58 ? 28.016 9.523 23.609 1 26.38 58 ASP B CA 1
ATOM 1504 C C . ASP B 1 58 ? 26.75 8.68 23.812 1 26.38 58 ASP B C 1
ATOM 1506 O O . ASP B 1 58 ? 25.688 8.992 23.266 1 26.38 58 ASP B O 1
ATOM 1510 N N . GLY B 1 59 ? 26.891 7.445 24.141 1 28.69 59 GLY B N 1
ATOM 1511 C CA . GLY B 1 59 ? 26 6.309 24.312 1 28.69 59 GLY B CA 1
ATOM 1512 C C . GLY B 1 59 ? 24.656 6.68 24.938 1 28.69 59 GLY B C 1
ATOM 1513 O O . GLY B 1 59 ? 23.938 5.816 25.438 1 28.69 59 GLY B O 1
ATOM 1514 N N . LYS B 1 60 ? 24.688 7.84 25.625 1 26.3 60 LYS B N 1
ATOM 1515 C CA . LYS B 1 60 ? 23.531 8.18 26.469 1 26.3 60 LYS B CA 1
ATOM 1516 C C . LYS B 1 60 ? 22.25 8.234 25.641 1 26.3 60 LYS B C 1
ATOM 1518 O O . LYS B 1 60 ? 22.141 9.023 24.703 1 26.3 60 LYS B O 1
ATOM 1523 N N . SER B 1 61 ? 21.828 7.004 25.391 1 29.91 61 SER B N 1
ATOM 1524 C CA . SER B 1 61 ? 20.469 7 24.844 1 29.91 61 SER B CA 1
ATOM 1525 C C . SER B 1 61 ? 19.547 7.883 25.656 1 29.91 61 SER B C 1
ATOM 1527 O O . SER B 1 61 ? 19.406 7.699 26.875 1 29.91 61 SER B O 1
ATOM 1529 N N . GLY B 1 62 ? 19.656 9.148 25.578 1 26.83 62 GLY B N 1
ATOM 1530 C CA . GLY B 1 62 ? 18.859 10.047 26.406 1 26.83 62 GLY B CA 1
ATOM 1531 C C . GLY B 1 62 ? 17.453 9.547 26.641 1 26.83 62 GLY B C 1
ATOM 1532 O O . GLY B 1 62 ? 16.875 8.867 25.781 1 26.83 62 GLY B O 1
ATOM 1533 N N . GLU B 1 63 ? 17.156 9.008 27.922 1 29.38 63 GLU B N 1
ATOM 1534 C CA . GLU B 1 63 ? 15.773 9.031 28.406 1 29.38 63 GLU B CA 1
ATOM 1535 C C . GLU B 1 63 ? 14.953 10.086 27.672 1 29.38 63 GLU B C 1
ATOM 1537 O O . GLU B 1 63 ? 15.234 11.281 27.766 1 29.38 63 GLU B O 1
ATOM 1542 N N . MET B 1 64 ? 14.898 9.875 26.312 1 32.84 64 MET B N 1
ATOM 1543 C CA . MET B 1 64 ? 14.258 10.961 25.578 1 32.84 64 MET B CA 1
ATOM 1544 C C . MET B 1 64 ? 12.914 11.32 26.219 1 32.84 64 MET B C 1
ATOM 1546 O O . MET B 1 64 ? 12.031 10.469 26.328 1 32.84 64 MET B O 1
ATOM 1550 N N . TYR B 1 65 ? 12.867 12.047 27.047 1 34.56 65 TYR B N 1
ATOM 1551 C CA . TYR B 1 65 ? 11.68 12.68 27.609 1 34.56 65 TYR B CA 1
ATOM 1552 C C . TYR B 1 65 ? 10.602 12.867 26.531 1 34.56 65 TYR B C 1
ATOM 1554 O O . TYR B 1 65 ? 9.547 13.438 26.812 1 34.56 65 TYR B O 1
ATOM 1562 N N . GLY B 1 66 ? 10.898 12.688 25.062 1 38.84 66 GLY B N 1
ATOM 1563 C CA . GLY B 1 66 ? 9.961 13.109 24.031 1 38.84 66 GLY B CA 1
ATOM 1564 C C . GLY B 1 66 ? 9.18 11.953 23.438 1 38.84 66 GLY B C 1
ATOM 1565 O O . GLY B 1 66 ? 9.438 10.789 23.75 1 38.84 66 GLY B O 1
ATOM 1566 N N . GLU B 1 67 ? 8 12.203 22.609 1 49.62 67 GLU B N 1
ATOM 1567 C CA . GLU B 1 67 ? 7.066 11.32 21.906 1 49.62 67 GLU B CA 1
ATOM 1568 C C . GLU B 1 67 ? 7.805 10.25 21.125 1 49.62 67 GLU B C 1
ATOM 1570 O O . GLU B 1 67 ? 8.82 10.531 20.469 1 49.62 67 GLU B O 1
ATOM 1575 N N . GLU B 1 68 ? 7.766 8.945 21.531 1 58.12 68 GLU B N 1
ATOM 1576 C CA . GLU B 1 68 ? 8.336 7.758 20.906 1 58.12 68 GLU B CA 1
ATOM 1577 C C . GLU B 1 68 ? 8.133 7.777 19.406 1 58.12 68 GLU B C 1
ATOM 1579 O O . GLU B 1 68 ? 7.012 7.93 18.922 1 58.12 68 GLU B O 1
ATOM 1584 N N . THR B 1 69 ? 9.32 8.219 18.656 1 73.19 69 THR B N 1
ATOM 1585 C CA . THR B 1 69 ? 9.281 8.156 17.203 1 73.19 69 THR B CA 1
ATOM 1586 C C . THR B 1 69 ? 9.461 6.723 16.719 1 73.19 69 THR B C 1
ATOM 1588 O O . THR B 1 69 ? 10.352 6.012 17.172 1 73.19 69 THR B O 1
ATOM 1591 N N . PHE B 1 70 ? 8.609 6.199 15.875 1 80.38 70 PHE B N 1
ATOM 1592 C CA . PHE B 1 70 ? 8.625 4.824 15.391 1 80.38 70 PHE B CA 1
ATOM 1593 C C . PHE B 1 70 ? 9.461 4.703 14.125 1 80.38 70 PHE B C 1
ATOM 1595 O O . PHE B 1 70 ? 9.469 5.613 13.289 1 80.38 70 PHE B O 1
ATOM 1602 N N . GLY B 1 71 ? 10.25 3.551 14.07 1 82.19 71 GLY B N 1
ATOM 1603 C CA . GLY B 1 71 ? 10.953 3.234 12.836 1 82.19 71 GLY B CA 1
ATOM 1604 C C . GLY B 1 71 ? 10.039 2.723 11.742 1 82.19 71 GLY B C 1
ATOM 1605 O O . GLY B 1 71 ? 8.852 2.488 11.977 1 82.19 71 GLY B O 1
ATOM 1606 N N . GLY B 1 72 ? 10.578 2.666 10.531 1 86.19 72 GLY B N 1
ATOM 1607 C CA . GLY B 1 72 ? 9.836 2.02 9.461 1 86.19 72 GLY B CA 1
ATOM 1608 C C . GLY B 1 72 ? 9.625 0.535 9.688 1 86.19 72 GLY B C 1
ATOM 1609 O O . GLY B 1 72 ? 10.43 -0.111 10.367 1 86.19 72 GLY B O 1
ATOM 1610 N N . GLY B 1 73 ? 8.5 -0.001 9.133 1 89.19 73 GLY B N 1
ATOM 1611 C CA . GLY B 1 73 ? 8.227 -1.428 9.211 1 89.19 73 GLY B CA 1
ATOM 1612 C C . GLY B 1 73 ? 8.93 -2.229 8.125 1 89.19 73 GLY B C 1
ATOM 1613 O O . GLY B 1 73 ? 9.984 -1.822 7.633 1 89.19 73 GLY B O 1
ATOM 1614 N N . ILE B 1 74 ? 8.383 -3.477 7.863 1 90.31 74 ILE B N 1
ATOM 1615 C CA . ILE B 1 74 ? 9.008 -4.398 6.918 1 90.31 74 ILE B CA 1
ATOM 1616 C C . ILE B 1 74 ? 8.086 -4.602 5.715 1 90.31 74 ILE B C 1
ATOM 1618 O O . ILE B 1 74 ? 6.883 -4.812 5.875 1 90.31 74 ILE B O 1
ATOM 1622 N N . ILE B 1 75 ? 8.617 -4.438 4.535 1 93.81 75 ILE B N 1
ATOM 1623 C CA . ILE B 1 75 ? 7.938 -4.793 3.297 1 93.81 75 ILE B CA 1
ATOM 1624 C C . ILE B 1 75 ? 8.703 -5.906 2.588 1 93.81 75 ILE B C 1
ATOM 1626 O O . ILE B 1 75 ? 9.906 -5.785 2.342 1 93.81 75 ILE B O 1
ATOM 1630 N N . GLU B 1 76 ? 8.062 -7 2.4 1 95 76 GLU B N 1
ATOM 1631 C CA . GLU B 1 76 ? 8.625 -8.109 1.638 1 95 76 GLU B CA 1
ATOM 1632 C C . GLU B 1 76 ? 7.828 -8.367 0.362 1 95 76 GLU B C 1
ATOM 1634 O O . GLU B 1 76 ? 6.672 -8.797 0.421 1 95 76 GLU B O 1
ATOM 1639 N N . LEU B 1 77 ? 8.523 -8.164 -0.777 1 94.81 77 LEU B N 1
ATOM 1640 C CA . LEU B 1 77 ? 7.91 -8.414 -2.078 1 94.81 77 LEU B CA 1
ATOM 1641 C C . LEU B 1 77 ? 8.625 -9.555 -2.801 1 94.81 77 LEU B C 1
ATOM 1643 O O . LEU B 1 77 ? 9.82 -9.461 -3.092 1 94.81 77 LEU B O 1
ATOM 1647 N N . ILE B 1 78 ? 7.973 -10.586 -2.98 1 93.62 78 ILE B N 1
ATOM 1648 C CA . ILE B 1 78 ? 8.469 -11.703 -3.787 1 93.62 78 ILE B CA 1
ATOM 1649 C C . ILE B 1 78 ? 7.73 -11.742 -5.121 1 93.62 78 ILE B C 1
ATOM 1651 O O . ILE B 1 78 ? 6.562 -12.125 -5.18 1 93.62 78 ILE B O 1
ATOM 1655 N N . ILE B 1 79 ? 8.445 -11.398 -6.227 1 91.06 79 ILE B N 1
ATOM 1656 C CA . ILE B 1 79 ? 7.832 -11.234 -7.539 1 91.06 79 ILE B CA 1
ATOM 1657 C C . ILE B 1 79 ? 8.367 -12.297 -8.492 1 91.06 79 ILE B C 1
ATOM 1659 O O . ILE B 1 79 ? 9.578 -12.398 -8.703 1 91.06 79 ILE B O 1
ATOM 1663 N N . GLU B 1 80 ? 7.473 -12.969 -9.086 1 88.56 80 GLU B N 1
ATOM 1664 C CA . GLU B 1 80 ? 7.871 -14.086 -9.93 1 88.56 80 GLU B CA 1
ATOM 1665 C C . GLU B 1 80 ? 8.117 -13.641 -11.367 1 88.56 80 GLU B C 1
ATOM 1667 O O . GLU B 1 80 ? 8.977 -14.18 -12.062 1 88.56 80 GLU B O 1
ATOM 1672 N N . GLN B 1 81 ? 7.316 -12.648 -11.906 1 87.62 81 GLN B N 1
ATOM 1673 C CA . GLN B 1 81 ? 7.398 -12.336 -13.336 1 87.62 81 GLN B CA 1
ATOM 1674 C C . GLN B 1 81 ? 7.746 -10.867 -13.562 1 87.62 81 GLN B C 1
ATOM 1676 O O . GLN B 1 81 ? 8.75 -10.555 -14.203 1 87.62 81 GLN B O 1
ATOM 1681 N N . GLN B 1 82 ? 6.918 -10.008 -13.055 1 90.62 82 GLN B N 1
ATOM 1682 C CA . GLN B 1 82 ? 7.16 -8.625 -13.453 1 90.62 82 GLN B CA 1
ATOM 1683 C C . GLN B 1 82 ? 6.797 -7.656 -12.328 1 90.62 82 GLN B C 1
ATOM 1685 O O . GLN B 1 82 ? 5.758 -7.805 -11.688 1 90.62 82 GLN B O 1
ATOM 1690 N N . LEU B 1 83 ? 7.656 -6.699 -12.133 1 93.31 83 LEU B N 1
ATOM 1691 C CA . LEU B 1 83 ? 7.406 -5.523 -11.305 1 93.31 83 LEU B CA 1
ATOM 1692 C C . LEU B 1 83 ? 7.348 -4.262 -12.156 1 93.31 83 LEU B C 1
ATOM 1694 O O . LEU B 1 83 ? 8.289 -3.961 -12.891 1 93.31 83 LEU B O 1
ATOM 1698 N N . ILE B 1 84 ? 6.223 -3.582 -12.211 1 94.5 84 ILE B N 1
ATOM 1699 C CA . ILE B 1 84 ? 6.086 -2.23 -12.742 1 94.5 84 ILE B CA 1
ATOM 1700 C C . ILE B 1 84 ? 5.625 -1.284 -11.641 1 94.5 84 ILE B C 1
ATOM 1702 O O . ILE B 1 84 ? 4.473 -1.335 -11.211 1 94.5 84 ILE B O 1
ATOM 1706 N N . ASN B 1 85 ? 6.547 -0.396 -11.188 1 95.56 85 ASN B N 1
ATOM 1707 C CA . ASN B 1 85 ? 6.242 0.572 -10.141 1 95.56 85 ASN B CA 1
ATOM 1708 C C . ASN B 1 85 ? 6.453 2.006 -10.625 1 95.56 85 ASN B C 1
ATOM 1710 O O . ASN B 1 85 ? 7.59 2.436 -10.82 1 95.56 85 ASN B O 1
ATOM 1714 N N . HIS B 1 86 ? 5.363 2.727 -10.773 1 93.44 86 HIS B N 1
ATOM 1715 C CA . HIS B 1 86 ? 5.449 4.145 -11.102 1 93.44 86 HIS B CA 1
ATOM 1716 C C . HIS B 1 86 ? 5.145 5.016 -9.891 1 93.44 86 HIS B C 1
ATOM 1718 O O . HIS B 1 86 ? 5.191 6.246 -9.977 1 93.44 86 HIS B O 1
ATOM 1724 N N . GLY B 1 87 ? 4.773 4.363 -8.797 1 94.06 87 GLY B N 1
ATOM 1725 C CA . GLY B 1 87 ? 4.422 5.086 -7.586 1 94.06 87 GLY B CA 1
ATOM 1726 C C . GLY B 1 87 ? 5.504 5.031 -6.523 1 94.06 87 GLY B C 1
ATOM 1727 O O . GLY B 1 87 ? 6.68 5.25 -6.812 1 94.06 87 GLY B O 1
ATOM 1728 N N . LEU B 1 88 ? 4.902 4.852 -5.238 1 94.62 88 LEU B N 1
ATOM 1729 C CA . LEU B 1 88 ? 5.824 4.918 -4.109 1 94.62 88 LEU B CA 1
ATOM 1730 C C . LEU B 1 88 ? 5.734 3.652 -3.26 1 94.62 88 LEU B C 1
ATOM 1732 O O . LEU B 1 88 ? 4.641 3.162 -2.98 1 94.62 88 LEU B O 1
ATOM 1736 N N . ILE B 1 89 ? 6.82 2.99 -2.979 1 96.75 89 ILE B N 1
ATOM 1737 C CA . ILE B 1 89 ? 6.973 1.957 -1.958 1 96.75 89 ILE B CA 1
ATOM 1738 C C . ILE B 1 89 ? 7.852 2.477 -0.824 1 96.75 89 ILE B C 1
ATOM 1740 O O . ILE B 1 89 ? 9.016 2.82 -1.042 1 96.75 89 ILE B O 1
ATOM 1744 N N . GLN B 1 90 ? 7.238 2.639 0.449 1 96.69 90 GLN B N 1
ATOM 1745 C CA . GLN B 1 90 ? 8.031 3.336 1.459 1 96.69 90 GLN B CA 1
ATOM 1746 C C . GLN B 1 90 ? 7.891 2.666 2.824 1 96.69 90 GLN B C 1
ATOM 1748 O O . GLN B 1 90 ? 6.824 2.145 3.158 1 96.69 90 GLN B O 1
ATOM 1753 N N . SER B 1 91 ? 8.945 2.594 3.518 1 93.25 91 SER B N 1
ATOM 1754 C CA . SER B 1 91 ? 9.07 2.191 4.914 1 93.25 91 SER B CA 1
ATOM 1755 C C . SER B 1 91 ? 9.953 3.16 5.691 1 93.25 91 SER B C 1
ATOM 1757 O O . SER B 1 91 ? 10.984 2.766 6.238 1 93.25 91 SER B O 1
ATOM 1759 N N . ASN B 1 92 ? 9.539 4.438 5.832 1 92.38 92 ASN B N 1
ATOM 1760 C CA . ASN B 1 92 ? 10.336 5.5 6.43 1 92.38 92 ASN B CA 1
ATOM 1761 C C . ASN B 1 92 ? 10.148 5.566 7.941 1 92.38 92 ASN B C 1
ATOM 1763 O O . ASN B 1 92 ? 9.133 5.109 8.461 1 92.38 92 ASN B O 1
ATOM 1767 N N . GLY B 1 93 ? 11.227 6.113 8.57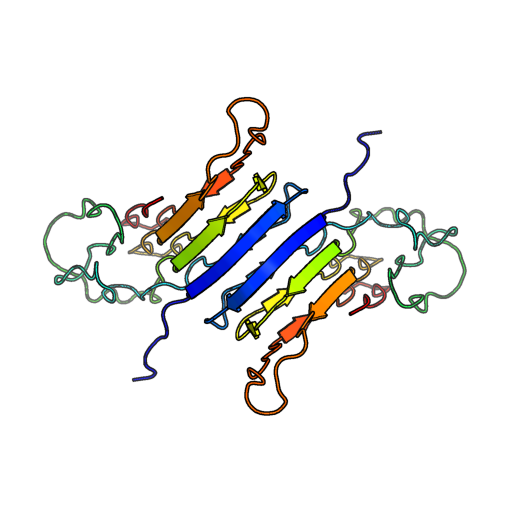8 1 85.88 93 GLY B N 1
ATOM 1768 C CA . GLY B 1 93 ? 11.086 6.422 9.992 1 85.88 93 GLY B CA 1
ATOM 1769 C C . GLY B 1 93 ? 10.289 7.688 10.25 1 85.88 93 GLY B C 1
ATOM 1770 O O . GLY B 1 93 ? 10.234 8.578 9.398 1 85.88 93 GLY B O 1
ATOM 1771 N N . GLY B 1 94 ? 9.852 7.785 11.492 1 85.62 94 GLY B N 1
ATOM 1772 C CA . GLY B 1 94 ? 9.094 8.961 11.891 1 85.62 94 GLY B CA 1
ATOM 1773 C C . GLY B 1 94 ? 9.969 10.141 12.266 1 85.62 94 GLY B C 1
ATOM 1774 O O . GLY B 1 94 ? 11.078 9.961 12.766 1 85.62 94 GLY B O 1
ATOM 1775 N N . ASN B 1 95 ? 9.398 11.297 11.945 1 84.06 95 ASN B N 1
ATOM 1776 C CA . ASN B 1 95 ? 10.07 12.5 12.43 1 84.06 95 ASN B CA 1
ATOM 1777 C C . ASN B 1 95 ? 9.867 12.688 13.93 1 84.06 95 ASN B C 1
ATOM 1779 O O . ASN B 1 95 ? 8.859 12.258 14.484 1 84.06 95 ASN B O 1
ATOM 1783 N N . GLY B 1 96 ? 10.914 13.281 14.625 1 78.56 96 GLY B N 1
ATOM 1784 C CA . GLY B 1 96 ? 10.812 13.562 16.047 1 78.56 96 GLY B CA 1
ATOM 1785 C C . GLY B 1 96 ? 11.477 14.867 16.453 1 78.56 96 GLY B C 1
ATOM 1786 O O . GLY B 1 96 ? 11.969 15.609 15.594 1 78.56 96 GLY B O 1
ATOM 1787 N N . TYR B 1 97 ? 11.305 15.133 17.766 1 78.38 97 TYR B N 1
ATOM 1788 C CA . TYR B 1 97 ? 11.953 16.344 18.266 1 78.38 97 TYR B CA 1
ATOM 1789 C C . TYR B 1 97 ? 13.438 16.094 18.5 1 78.38 97 TYR B C 1
ATOM 1791 O O . TYR B 1 97 ? 14.289 16.75 17.891 1 78.38 97 TYR B O 1
ATOM 1799 N N . ASP B 1 98 ? 13.828 15.188 19.266 1 72 98 ASP B N 1
ATOM 1800 C CA . ASP B 1 98 ? 15.211 14.898 19.625 1 72 98 ASP B CA 1
ATOM 1801 C C . ASP B 1 98 ? 15.789 13.797 18.75 1 72 98 ASP B C 1
ATOM 1803 O O . ASP B 1 98 ? 16.859 13.961 18.156 1 72 98 ASP B O 1
ATOM 1807 N N . GLY B 1 99 ? 15.008 12.57 18.656 1 71.69 99 GLY B N 1
ATOM 1808 C CA . GLY B 1 99 ? 15.445 11.43 17.875 1 71.69 99 GLY B CA 1
ATOM 1809 C C . GLY B 1 99 ? 14.461 11.055 16.781 1 71.69 99 GLY B C 1
ATOM 1810 O O . GLY B 1 99 ? 13.266 10.891 17.047 1 71.69 99 GLY B O 1
ATOM 1811 N N . GLY B 1 100 ? 14.953 10.992 15.492 1 75 100 GLY B N 1
ATOM 1812 C CA . GLY B 1 100 ? 14.156 10.43 14.422 1 75 100 GLY B CA 1
ATOM 1813 C C . GLY B 1 100 ? 14.133 8.914 14.414 1 75 100 GLY B C 1
ATOM 1814 O O . GLY B 1 100 ? 15.109 8.273 14.812 1 75 100 GLY B O 1
ATOM 1815 N N . GLY B 1 101 ? 12.992 8.328 14 1 78.94 101 GLY B N 1
ATOM 1816 C CA . GLY B 1 101 ? 12.938 6.887 13.82 1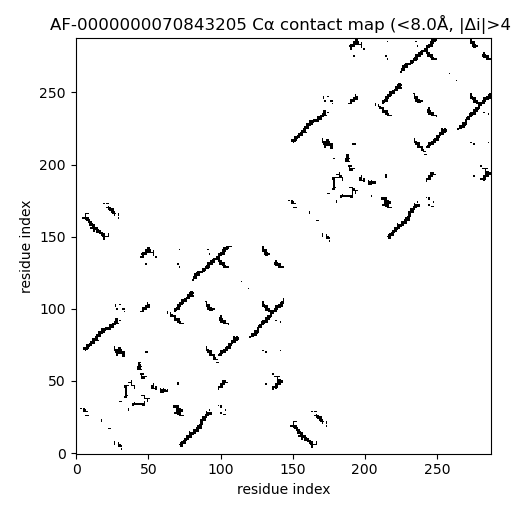 78.94 101 GLY B CA 1
ATOM 1817 C C . GLY B 1 101 ? 13.805 6.398 12.672 1 78.94 101 GLY B C 1
ATOM 1818 O O . GLY B 1 101 ? 13.961 7.09 11.672 1 78.94 101 GLY B O 1
ATOM 1819 N N . SER B 1 102 ? 14.359 5.203 12.773 1 79.81 102 SER B N 1
ATOM 1820 C CA . SER B 1 102 ? 15.141 4.625 11.695 1 79.81 102 SER B CA 1
ATOM 1821 C C . SER B 1 102 ? 14.25 4.168 10.547 1 79.81 102 SER B C 1
ATOM 1823 O O . SER B 1 102 ? 13.102 3.768 10.766 1 79.81 102 SER B O 1
ATOM 1825 N N . GLY B 1 103 ? 14.727 4.316 9.312 1 84 103 GLY B N 1
ATOM 1826 C CA . GLY B 1 103 ? 14.055 3.67 8.203 1 84 103 GLY B CA 1
ATOM 1827 C C . GLY B 1 103 ? 13.93 2.166 8.367 1 84 103 GLY B C 1
ATOM 1828 O O . GLY B 1 103 ? 14.742 1.545 9.055 1 84 103 GLY B O 1
ATOM 1829 N N . GLY B 1 104 ? 12.891 1.607 7.781 1 86.12 104 GLY B N 1
ATOM 1830 C CA . GLY B 1 104 ? 12.648 0.177 7.883 1 86.12 104 GLY B CA 1
ATOM 1831 C C . GLY B 1 104 ? 13.383 -0.63 6.828 1 86.12 104 GLY B C 1
ATOM 1832 O O . GLY B 1 104 ? 14.5 -0.286 6.441 1 86.12 104 GLY B O 1
ATOM 1833 N N . SER B 1 105 ? 12.789 -1.82 6.539 1 88.5 105 SER B N 1
ATOM 1834 C CA . SER B 1 105 ? 13.422 -2.727 5.586 1 88.5 105 SER B CA 1
ATOM 1835 C C . SER B 1 105 ? 12.477 -3.078 4.445 1 88.5 105 SER B C 1
ATOM 1837 O O . SER B 1 105 ? 11.305 -3.377 4.676 1 88.5 105 SER B O 1
ATOM 1839 N N . ILE B 1 106 ? 13 -2.949 3.254 1 93.25 106 ILE B N 1
ATOM 1840 C CA . ILE B 1 106 ? 12.258 -3.369 2.072 1 93.25 106 ILE B CA 1
ATOM 1841 C C . ILE B 1 106 ? 13.047 -4.434 1.316 1 93.25 106 ILE B C 1
ATOM 1843 O O . ILE B 1 106 ? 14.195 -4.203 0.919 1 93.25 106 ILE B O 1
ATOM 1847 N N . LEU B 1 107 ? 12.5 -5.621 1.277 1 93.81 107 LEU B N 1
ATOM 1848 C CA . LEU B 1 107 ? 13.07 -6.699 0.473 1 93.81 107 LEU B CA 1
ATOM 1849 C C . LEU B 1 107 ? 12.258 -6.91 -0.8 1 93.81 107 LEU B C 1
ATOM 1851 O O . LEU B 1 107 ? 11.047 -7.129 -0.74 1 93.81 107 LEU B O 1
ATOM 1855 N N . ILE B 1 10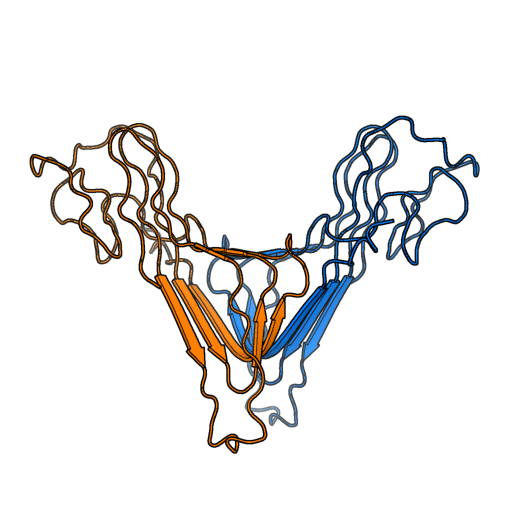8 ? 12.945 -6.812 -2 1 94.38 108 ILE B N 1
ATOM 1856 C CA . ILE B 1 108 ? 12.336 -7.156 -3.277 1 94.38 108 ILE B CA 1
ATOM 1857 C C . ILE B 1 108 ? 13.086 -8.32 -3.912 1 94.38 108 ILE B C 1
ATOM 1859 O O . ILE B 1 108 ? 14.281 -8.219 -4.199 1 94.38 108 ILE B O 1
ATOM 1863 N N . GLU B 1 109 ? 12.461 -9.391 -3.994 1 92.75 109 GLU B N 1
ATOM 1864 C CA . GLU B 1 109 ? 13.008 -10.562 -4.66 1 92.75 109 GLU B CA 1
ATOM 1865 C C . GLU B 1 109 ? 12.312 -10.812 -6 1 92.75 109 GLU B C 1
ATOM 1867 O O . GLU B 1 109 ? 11.109 -11.055 -6.043 1 92.75 109 GLU B O 1
ATOM 1872 N N . LEU B 1 110 ? 13.008 -10.68 -7.094 1 90 110 LEU B N 1
ATOM 1873 C CA . LEU B 1 110 ? 12.523 -11.031 -8.422 1 90 110 LEU B CA 1
ATOM 1874 C C . LEU B 1 110 ? 12.938 -12.453 -8.789 1 90 110 LEU B C 1
ATOM 1876 O O . LEU B 1 110 ? 14.133 -12.75 -8.898 1 90 110 LEU B O 1
ATOM 1880 N N . GLN B 1 111 ? 11.984 -13.367 -8.812 1 81.69 111 GLN B N 1
ATOM 1881 C CA . GLN B 1 111 ? 12.297 -14.766 -9.07 1 81.69 111 GLN B CA 1
ATOM 1882 C C . GLN B 1 111 ? 12.297 -15.062 -10.57 1 81.69 111 GLN B C 1
ATOM 1884 O O . GLN B 1 111 ? 12.125 -16.219 -10.977 1 81.69 111 GLN B O 1
ATOM 1889 N N . CYS B 1 112 ? 12.531 -14.086 -11.336 1 66.56 112 CYS B N 1
ATOM 1890 C CA . CYS B 1 112 ? 12.516 -14.219 -12.781 1 66.56 112 CYS B CA 1
ATOM 1891 C C . CYS B 1 112 ? 13.062 -15.57 -13.219 1 66.56 112 CYS B C 1
ATOM 1893 O O . CYS B 1 112 ? 14.266 -15.828 -13.094 1 66.56 112 CYS B O 1
ATOM 1895 N N . GLN B 1 113 ? 12.391 -16.625 -12.75 1 57.47 113 GLN B N 1
ATOM 1896 C CA . GLN B 1 113 ? 12.797 -17.906 -13.328 1 57.47 113 GLN B CA 1
ATOM 1897 C C . GLN B 1 113 ? 13.383 -17.719 -14.727 1 57.47 113 GLN B C 1
ATOM 1899 O O . GLN B 1 113 ? 13.203 -16.656 -15.344 1 57.47 113 GLN B O 1
ATOM 1904 N N . SER B 1 114 ? 13.812 -18.891 -15.305 1 52.12 114 SER B N 1
ATOM 1905 C CA . SER B 1 114 ? 14.461 -19.078 -16.594 1 52.12 114 SER B CA 1
ATOM 1906 C C . SER B 1 114 ? 13.734 -18.312 -17.703 1 52.12 114 SER B C 1
ATOM 1908 O O . SER B 1 114 ? 13.062 -18.922 -18.547 1 52.12 114 SER B O 1
ATOM 1910 N N . GLN B 1 115 ? 13.242 -17.219 -17.312 1 53.53 115 GLN B N 1
ATOM 1911 C CA . GLN B 1 115 ? 12.727 -16.547 -18.5 1 53.53 115 GLN B CA 1
ATOM 1912 C C . GLN B 1 115 ? 13.766 -16.531 -19.609 1 53.53 115 GLN B C 1
ATOM 1914 O O . GLN B 1 115 ? 14.953 -16.328 -19.359 1 53.53 115 GLN 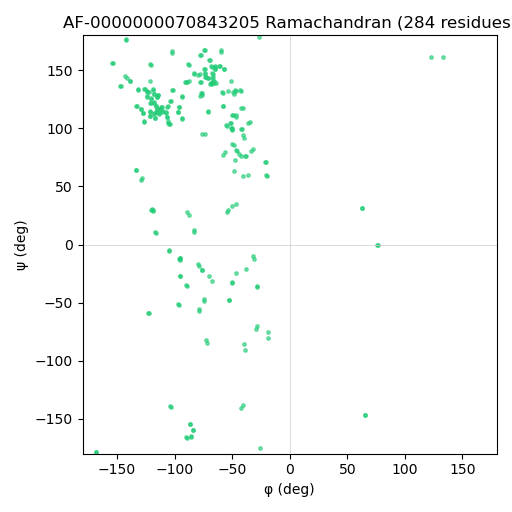B O 1
ATOM 1919 N N . SER B 1 116 ? 13.516 -17.172 -20.516 1 53.5 116 SER B N 1
ATOM 1920 C CA . SER B 1 116 ? 14.445 -17.062 -21.641 1 53.5 116 SER B CA 1
ATOM 1921 C C . SER B 1 116 ? 14.844 -15.609 -21.891 1 53.5 116 SER B C 1
ATOM 1923 O O . SER B 1 116 ? 14.094 -14.688 -21.562 1 53.5 116 SER B O 1
ATOM 1925 N N . GLN B 1 117 ? 16.172 -15.398 -22.047 1 53.84 117 GLN B N 1
ATOM 1926 C CA . GLN B 1 117 ? 16.781 -14.117 -22.406 1 53.84 117 GLN B CA 1
ATOM 1927 C C . GLN B 1 117 ? 15.82 -13.258 -23.234 1 53.84 117 GLN B C 1
ATOM 1929 O O . GLN B 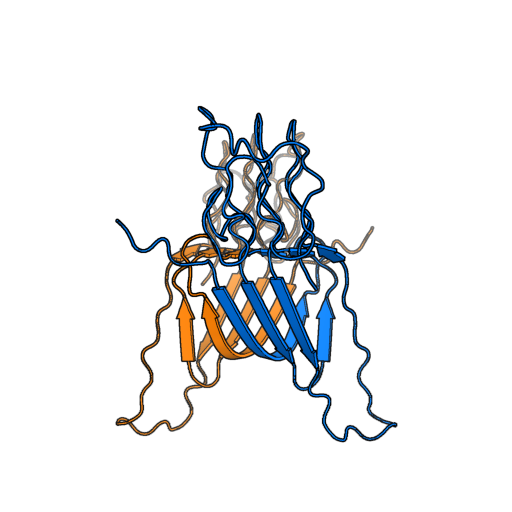1 117 ? 15.805 -12.039 -23.094 1 53.84 117 GLN B O 1
ATOM 1934 N N . SER B 1 118 ? 15.062 -13.969 -24.094 1 56.78 118 SER B N 1
ATOM 1935 C CA . SER B 1 118 ? 14.219 -13.289 -25.078 1 56.78 118 SER B CA 1
ATOM 1936 C C . SER B 1 118 ? 12.93 -12.781 -24.438 1 56.78 118 SER B C 1
ATOM 1938 O O . SER B 1 118 ? 12.266 -11.906 -25 1 56.78 118 SER B O 1
ATOM 1940 N N . ASN B 1 119 ? 12.602 -13.312 -23.297 1 60.62 119 ASN B N 1
ATOM 1941 C CA . ASN B 1 119 ? 11.273 -12.945 -22.797 1 60.62 119 ASN B CA 1
ATOM 1942 C C . ASN B 1 119 ? 11.359 -12.234 -21.453 1 60.62 119 ASN B C 1
ATOM 1944 O O . ASN B 1 119 ? 10.453 -12.367 -20.625 1 60.62 119 ASN B O 1
ATOM 1948 N N . LYS B 1 120 ? 12.469 -11.57 -21.391 1 65.69 120 LYS B N 1
ATOM 1949 C CA . LYS B 1 120 ? 12.688 -10.844 -20.156 1 65.69 120 LYS B CA 1
ATOM 1950 C C . LYS B 1 120 ? 11.75 -9.641 -20.047 1 65.69 120 LYS B C 1
ATOM 1952 O O . LYS B 1 120 ? 11.695 -8.805 -20.953 1 65.69 120 LYS B O 1
ATOM 1957 N N . LEU B 1 121 ? 10.898 -9.695 -19.125 1 81 121 LEU B N 1
ATOM 1958 C CA . LEU B 1 121 ? 10 -8.57 -18.891 1 81 121 LEU B CA 1
ATOM 1959 C C . LEU B 1 121 ? 10.727 -7.438 -18.172 1 81 121 LEU B C 1
ATOM 1961 O O . LEU B 1 121 ? 11.562 -7.68 -17.312 1 81 121 LEU B O 1
ATOM 1965 N N . GLU B 1 122 ? 10.555 -6.238 -18.766 1 87 122 GLU B N 1
ATOM 1966 C CA . GLU B 1 122 ? 11.125 -5.047 -18.141 1 87 122 GLU B CA 1
ATOM 1967 C C . GLU B 1 122 ? 10.586 -4.859 -16.719 1 87 122 GLU B C 1
ATOM 1969 O O . GLU B 1 122 ? 9.398 -5.078 -16.469 1 87 122 GLU B O 1
ATOM 1974 N N . GLN B 1 123 ? 11.617 -4.66 -15.898 1 91.56 123 GLN B N 1
ATOM 1975 C CA . GLN B 1 123 ? 11.266 -4.32 -14.523 1 91.56 123 GLN B CA 1
ATOM 1976 C C . GLN B 1 123 ? 11.406 -2.82 -14.273 1 91.56 123 GLN B C 1
ATOM 1978 O O . GLN B 1 123 ? 12.375 -2.201 -14.719 1 91.56 123 GLN B O 1
ATOM 1983 N N . THR B 1 124 ? 10.406 -2.139 -13.633 1 94.31 124 THR B N 1
ATOM 1984 C CA . THR B 1 124 ? 10.461 -0.747 -13.203 1 94.31 124 THR B CA 1
ATOM 1985 C C . THR B 1 124 ? 10.328 -0.646 -11.688 1 94.31 124 THR B C 1
ATOM 1987 O O . THR B 1 124 ? 9.297 -1.016 -11.117 1 94.31 124 THR B O 1
ATOM 1990 N N . PHE B 1 125 ? 11.258 -0.092 -11.055 1 93.69 125 PHE B N 1
ATOM 1991 C CA . PHE B 1 125 ? 11.273 -0.086 -9.594 1 93.69 125 PHE B CA 1
ATOM 1992 C C . PHE B 1 125 ? 10.656 1.198 -9.055 1 93.69 125 PHE B C 1
ATOM 1994 O O . PHE B 1 125 ? 10.133 1.217 -7.938 1 93.69 125 PHE B O 1
ATOM 2001 N N . GLY B 1 126 ? 10.703 2.303 -9.828 1 93.5 126 GLY B N 1
ATOM 2002 C CA . GLY B 1 126 ? 10.148 3.566 -9.367 1 93.5 126 GLY B CA 1
ATOM 2003 C C . GLY B 1 126 ? 10.883 4.141 -8.172 1 93.5 126 GLY B C 1
ATOM 2004 O O . GLY B 1 126 ? 12.117 4.109 -8.125 1 93.5 126 GLY B O 1
ATOM 2005 N N . THR B 1 127 ? 10.07 4.824 -7.301 1 95.25 127 THR B N 1
ATOM 2006 C CA . THR B 1 127 ? 10.648 5.422 -6.102 1 95.25 127 THR B CA 1
ATOM 2007 C C . THR B 1 127 ? 10.484 4.492 -4.902 1 95.25 127 THR B C 1
ATOM 2009 O O . THR B 1 127 ? 9.375 4.066 -4.586 1 95.25 127 THR B O 1
ATOM 2012 N N . ILE B 1 128 ? 11.484 4.051 -4.305 1 96.31 128 ILE B N 1
ATOM 2013 C CA . ILE B 1 128 ? 11.531 3.221 -3.105 1 96.31 128 ILE B CA 1
ATOM 2014 C C . ILE B 1 128 ? 12.328 3.936 -2.016 1 96.31 128 ILE B C 1
ATOM 2016 O O . ILE B 1 128 ? 13.469 4.344 -2.238 1 96.31 128 ILE B O 1
ATOM 2020 N N . THR B 1 129 ? 11.648 4.176 -0.804 1 96.19 129 THR B N 1
ATOM 2021 C CA . THR B 1 129 ? 12.336 4.965 0.213 1 96.19 129 THR B CA 1
ATOM 2022 C C . THR B 1 129 ? 12.25 4.281 1.574 1 96.19 129 THR B C 1
ATOM 2024 O O . THR B 1 129 ? 11.211 3.723 1.933 1 96.19 129 THR B O 1
ATOM 2027 N N . CYS B 1 130 ? 13.336 4.184 2.303 1 93.56 130 CYS B N 1
ATOM 2028 C CA . CYS B 1 130 ? 13.453 3.779 3.701 1 93.56 130 CYS B CA 1
ATOM 2029 C C . CYS B 1 130 ? 14.266 4.789 4.496 1 93.56 130 CYS B C 1
ATOM 2031 O O . CYS B 1 130 ? 15.227 4.422 5.172 1 93.56 130 CYS B O 1
ATOM 2033 N N . ILE B 1 131 ? 13.891 6.039 4.492 1 91.12 131 ILE B N 1
ATOM 2034 C CA . ILE B 1 131 ? 14.688 7.129 5.035 1 91.12 131 ILE B CA 1
ATOM 2035 C C . ILE B 1 131 ? 14.398 7.293 6.523 1 91.12 131 ILE B C 1
ATOM 2037 O O . ILE B 1 131 ? 13.25 7.184 6.957 1 91.12 131 ILE B O 1
ATOM 2041 N N . GLY B 1 132 ? 15.469 7.562 7.281 1 84.5 132 GLY B N 1
ATOM 2042 C CA . GLY B 1 132 ? 15.258 7.922 8.68 1 84.5 132 GLY B CA 1
ATOM 2043 C C . GLY B 1 132 ? 14.523 9.234 8.852 1 84.5 132 GLY B C 1
ATOM 2044 O O . GLY B 1 132 ? 14.68 10.156 8.039 1 84.5 132 GLY B O 1
ATOM 2045 N N . GLY B 1 133 ? 13.852 9.32 9.969 1 83.25 133 GLY B N 1
ATOM 2046 C CA . GLY B 1 133 ? 13.094 10.523 10.266 1 83.25 133 GLY B CA 1
ATOM 2047 C C . GLY B 1 133 ? 13.977 11.695 10.656 1 83.25 133 GLY B C 1
ATOM 2048 O O . GLY B 1 133 ? 15.055 11.508 11.219 1 83.25 133 GLY B O 1
ATOM 2049 N N . ASP B 1 134 ? 13.461 12.797 10.344 1 84.5 134 ASP B N 1
ATOM 2050 C CA . ASP B 1 134 ? 14.172 14.016 10.734 1 84.5 134 ASP B CA 1
ATOM 2051 C C . ASP B 1 134 ? 13.977 14.32 12.219 1 84.5 134 ASP B C 1
ATOM 2053 O O . ASP B 1 134 ? 12.891 14.086 12.766 1 84.5 134 ASP B O 1
ATOM 2057 N N . ALA B 1 135 ? 15.07 14.781 12.945 1 80.81 135 ALA B N 1
ATOM 2058 C CA . ALA B 1 135 ? 15.117 15.25 14.328 1 80.81 135 ALA B CA 1
ATOM 2059 C C . ALA B 1 135 ? 16.453 15.938 14.633 1 80.81 135 ALA B C 1
ATOM 2061 O O . ALA B 1 135 ? 17.25 16.172 13.727 1 80.81 135 ALA B O 1
ATOM 2062 N N . ARG B 1 136 ? 16.594 16.391 15.93 1 76.25 136 ARG B N 1
ATOM 2063 C CA . ARG B 1 136 ? 17.922 16.875 16.297 1 76.25 136 ARG B CA 1
ATOM 2064 C C . ARG B 1 136 ? 18.984 15.828 15.977 1 76.25 136 ARG B C 1
ATOM 2066 O O . ARG B 1 136 ? 20.062 16.172 15.469 1 76.25 136 ARG B O 1
ATOM 2073 N N . TYR B 1 137 ? 18.672 14.594 16.406 1 71.31 137 TYR B N 1
ATOM 2074 C CA . TYR B 1 137 ? 19.469 13.438 16 1 71.31 137 TYR B CA 1
ATOM 2075 C C . TYR B 1 137 ? 18.719 12.617 14.961 1 71.31 137 TYR B C 1
ATOM 2077 O O . TYR B 1 137 ? 17.766 11.906 15.289 1 71.31 137 TYR B O 1
ATOM 2085 N N . ARG B 1 138 ? 19.062 12.672 13.695 1 73.38 138 ARG B N 1
ATOM 2086 C CA . ARG B 1 138 ? 18.375 12.008 12.594 1 73.38 138 ARG B CA 1
ATOM 2087 C C . ARG B 1 138 ? 18.453 10.492 12.727 1 73.38 138 ARG B C 1
ATOM 2089 O O . ARG B 1 138 ? 19.5 9.953 13.102 1 73.38 138 ARG B O 1
ATOM 2096 N N . GLY B 1 139 ? 17.344 9.891 12.422 1 72.69 139 GLY B N 1
ATOM 2097 C CA . GLY B 1 139 ? 17.391 8.438 12.422 1 72.69 139 GLY B CA 1
ATOM 2098 C C . GLY B 1 139 ? 18.25 7.867 11.305 1 72.69 139 GLY B C 1
ATOM 2099 O O . GLY B 1 139 ? 18.359 8.469 10.234 1 72.69 139 GLY B O 1
ATOM 2100 N N . GLY B 1 140 ? 18.812 6.699 11.461 1 76.69 140 GLY B N 1
ATOM 2101 C CA . GLY B 1 140 ? 19.547 6.012 10.414 1 76.69 140 GLY B CA 1
ATOM 2102 C C . GLY B 1 140 ? 18.672 5.531 9.281 1 76.69 140 GLY B C 1
ATOM 2103 O O . GLY B 1 140 ? 17.516 5.152 9.5 1 76.69 140 GLY B O 1
ATOM 2104 N N . ASP B 1 141 ? 19.172 5.711 8.086 1 82.06 141 ASP B N 1
ATOM 2105 C CA . ASP B 1 141 ? 18.438 5.164 6.949 1 82.06 141 ASP B CA 1
ATOM 2106 C C . ASP B 1 141 ? 18.297 3.648 7.059 1 82.06 141 ASP B C 1
ATOM 2108 O O . ASP B 1 141 ? 19 3.012 7.848 1 82.06 141 ASP B O 1
ATOM 2112 N N . GLY B 1 142 ? 17.172 3.189 6.383 1 82.25 142 GLY B N 1
ATOM 2113 C CA . GLY B 1 142 ? 16.938 1.755 6.398 1 82.25 142 GLY B CA 1
ATOM 2114 C C . GLY B 1 142 ? 17.688 1.016 5.305 1 82.25 142 GLY B C 1
ATOM 2115 O O . GLY B 1 142 ? 18.688 1.518 4.777 1 82.25 142 GLY B O 1
ATOM 2116 N N . ARG B 1 143 ? 17.266 -0.178 5.117 1 77.88 143 ARG B N 1
ATOM 2117 C CA . ARG B 1 143 ? 17.922 -1.046 4.145 1 77.88 143 ARG B CA 1
ATOM 2118 C C . ARG B 1 143 ? 16.953 -1.457 3.035 1 77.88 143 ARG B C 1
ATOM 2120 O O . ARG B 1 143 ? 15.789 -1.747 3.299 1 77.88 143 ARG B O 1
ATOM 2127 N N . ILE B 1 144 ? 17.422 -1.343 1.725 1 90.31 144 ILE B N 1
ATOM 2128 C CA . ILE B 1 144 ? 16.703 -1.884 0.575 1 90.31 144 ILE B CA 1
ATOM 2129 C C . ILE B 1 144 ? 17.469 -3.061 -0.011 1 90.31 144 ILE B C 1
ATOM 2131 O O . ILE B 1 144 ? 18.672 -2.947 -0.283 1 90.31 144 ILE B O 1
#

pLDDT: mean 70.96, std 24.66, range [24.28, 96.81]

Sequence (288 aa):
YKEEELGHLKIKTSHLWIKHSSSKIDCSQLGYPANRGPGKGNWSGIGSGYGTKGEGNDGKSGEMYGEETFGGGIIELIIEQQLINHGLIQSNGGNGYDGGGSGGSILIELQCQSQSQSNKLEQTFGTITCIGGDARYRGGDGRIYKEEELGHLKIKTSHLWIKHSSSKIDCSQLGYPANRGPGKGNWSGIGSGYGTKGEGNDGKSGEMYGEETFGGGIIELIIEQQLINHGLIQSNGGNGYDGGGSGGSILIELQCQSQSQSNKLEQTFGTITCIGGDARYRGGDGRI

Radius of gyration: 21.38 Å; Cα contacts (8 Å, |Δi|>4): 1038; chains: 2; bounding box: 58×57×54 Å